Protein AF-X0Y922-F1 (afdb_monomer)

Radius of gyration: 27.44 Å; Cα contacts (8 Å, |Δi|>4): 173; chains: 1; bounding box: 76×37×76 Å

pLDDT: mean 78.66, std 11.78, range [34.19, 92.81]

Nearest PDB structures (foldseek):
  8edu-assembly1_A  TM=4.894E-01  e=1.665E-01  Mycobacterium phage Muddy
  8edu-assembly1_G  TM=3.599E-01  e=5.541E-02  Mycobacterium phage Muddy
  7bw6-assembly1_R  TM=3.404E-01  e=1.019E+00  Human alphaherpesvirus 3
  6nhj-assembly1_o  TM=4.112E-01  e=4.516E+00  Murine cytomegalovirus (strain Smith)
  6nhj-assembly1_G  TM=3.489E-01  e=2.364E+00  Murine cytomegalovirus (strain Smith)

Structure (mmCIF, N/CA/C/O backbone):
data_AF-X0Y922-F1
#
_entry.id   AF-X0Y922-F1
#
loop_
_atom_site.group_PDB
_atom_site.id
_atom_site.type_symbol
_atom_site.label_atom_id
_atom_site.label_alt_id
_atom_site.label_comp_id
_atom_site.label_asym_id
_atom_site.label_entity_id
_atom_site.label_seq_id
_atom_site.pdbx_PDB_ins_code
_atom_site.Cartn_x
_atom_site.Cartn_y
_atom_site.Cartn_z
_atom_site.occupancy
_atom_site.B_iso_or_equiv
_atom_site.auth_seq_id
_atom_site.auth_comp_id
_atom_site.auth_asym_id
_atom_site.auth_atom_id
_atom_site.pdbx_PDB_model_num
ATOM 1 N N . MET A 1 1 ? 3.882 -8.458 39.921 1.00 36.31 1 MET A N 1
ATOM 2 C CA . MET A 1 1 ? 2.759 -7.967 39.092 1.00 36.31 1 MET A CA 1
ATOM 3 C C . MET A 1 1 ? 1.598 -8.939 39.255 1.00 36.31 1 MET A C 1
ATOM 5 O O . MET A 1 1 ? 1.837 -10.129 39.075 1.00 36.31 1 MET A O 1
ATOM 9 N N . PRO A 1 2 ? 0.402 -8.508 39.689 1.00 34.19 2 PRO A N 1
ATOM 10 C CA . PRO A 1 2 ? -0.709 -9.428 39.905 1.00 34.19 2 PRO A CA 1
ATOM 11 C C . PRO A 1 2 ? -1.257 -9.902 38.553 1.00 34.19 2 PRO A C 1
ATOM 13 O O . PRO A 1 2 ? -1.607 -9.091 37.699 1.00 34.19 2 PRO A O 1
ATOM 16 N N . GLN A 1 3 ? -1.285 -11.221 38.356 1.00 37.31 3 GLN A N 1
ATOM 17 C CA . GLN A 1 3 ? -1.875 -11.869 37.186 1.00 37.31 3 GLN A CA 1
ATOM 18 C C . GLN A 1 3 ? -3.378 -11.568 37.142 1.00 37.31 3 GLN A C 1
ATOM 20 O O . GLN A 1 3 ? -4.104 -11.824 38.103 1.00 37.31 3 GLN A O 1
ATOM 25 N N . THR A 1 4 ? -3.855 -11.025 36.026 1.00 42.91 4 THR A N 1
ATOM 26 C CA . THR A 1 4 ? -5.282 -10.879 35.740 1.00 42.91 4 THR A CA 1
ATOM 27 C C . THR A 1 4 ? -5.913 -12.269 35.666 1.00 42.91 4 THR A C 1
ATOM 29 O O . THR A 1 4 ? -5.639 -13.046 34.754 1.00 42.91 4 THR A O 1
ATOM 32 N N . ALA A 1 5 ? -6.741 -12.606 36.658 1.00 50.72 5 ALA A N 1
ATOM 33 C CA . ALA A 1 5 ? -7.443 -13.882 36.719 1.00 50.72 5 ALA A CA 1
ATOM 34 C C . ALA A 1 5 ? -8.296 -14.075 35.455 1.00 50.72 5 ALA A C 1
ATOM 36 O O . ALA A 1 5 ? -9.300 -13.392 35.237 1.00 50.72 5 ALA A O 1
ATOM 37 N N . THR A 1 6 ? -7.890 -15.011 34.604 1.00 52.44 6 THR A N 1
ATOM 38 C CA . THR A 1 6 ? -8.622 -15.397 33.401 1.00 52.44 6 THR A CA 1
ATOM 39 C C . THR A 1 6 ? -9.871 -16.16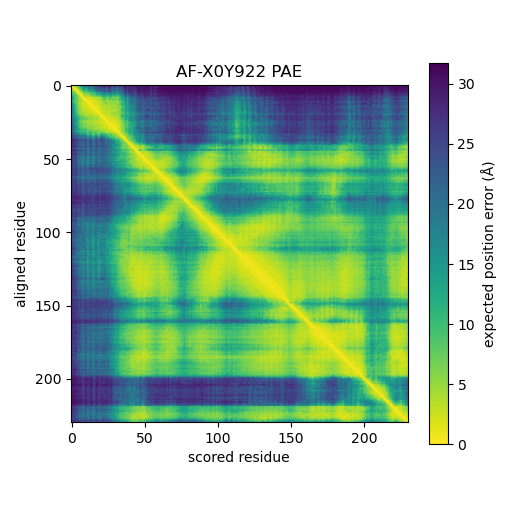4 33.830 1.00 52.44 6 THR A C 1
ATOM 41 O O . THR A 1 6 ? -9.828 -17.352 34.138 1.00 52.44 6 THR A O 1
ATOM 44 N N . ILE A 1 7 ? -11.003 -15.462 33.904 1.00 67.38 7 ILE A N 1
ATOM 45 C CA . ILE A 1 7 ? -12.304 -16.049 34.250 1.00 67.38 7 ILE A CA 1
ATOM 46 C C . ILE A 1 7 ? -12.605 -17.190 33.270 1.00 67.38 7 ILE A C 1
ATOM 48 O O . ILE A 1 7 ? -12.700 -16.966 32.060 1.00 67.38 7 ILE A O 1
ATOM 52 N N . THR A 1 8 ? -12.785 -18.401 33.795 1.00 82.00 8 THR A N 1
ATOM 53 C CA . THR A 1 8 ? -13.044 -19.600 32.985 1.00 82.00 8 THR A CA 1
ATOM 54 C C . THR A 1 8 ? -14.423 -19.545 32.317 1.00 82.00 8 THR A C 1
ATOM 56 O O . THR A 1 8 ? -15.382 -18.985 32.859 1.00 82.00 8 THR A O 1
ATOM 59 N N . ASN A 1 9 ? -14.564 -20.169 31.143 1.00 73.25 9 ASN A N 1
ATOM 60 C CA . ASN A 1 9 ? -15.827 -20.177 30.387 1.00 73.25 9 ASN A CA 1
ATOM 61 C C . ASN A 1 9 ? -17.011 -20.743 31.198 1.00 73.25 9 ASN A C 1
ATOM 63 O O . ASN A 1 9 ? -18.132 -20.246 31.087 1.00 73.25 9 ASN A O 1
ATOM 67 N N . ALA A 1 10 ? -16.758 -21.712 32.083 1.00 79.31 10 ALA A N 1
ATOM 68 C CA . ALA A 1 10 ? -17.769 -22.273 32.979 1.00 79.31 10 ALA A CA 1
ATOM 69 C C . ALA A 1 10 ? -18.295 -21.251 34.009 1.00 79.31 10 ALA A C 1
ATOM 71 O O . ALA A 1 10 ? -19.490 -21.223 34.312 1.00 79.31 10 ALA A O 1
ATOM 72 N N . GLN A 1 11 ? -17.430 -20.375 34.527 1.00 78.00 11 GLN A N 1
ATOM 73 C CA . GLN A 1 11 ? -17.820 -19.314 35.462 1.00 78.00 11 GLN A CA 1
ATOM 74 C C . GLN A 1 11 ? -18.633 -18.215 34.764 1.00 78.00 11 GLN A C 1
ATOM 76 O O . GLN A 1 11 ? -19.616 -17.731 35.328 1.00 78.00 11 GLN A O 1
ATOM 81 N N . ARG A 1 12 ? -18.298 -17.885 33.508 1.00 71.19 12 ARG A N 1
ATOM 82 C CA . ARG A 1 12 ? -19.085 -16.951 32.679 1.00 71.19 12 ARG A CA 1
ATOM 83 C C . ARG A 1 12 ? -20.500 -17.471 32.423 1.00 71.19 12 ARG A C 1
ATOM 85 O O . ARG A 1 12 ? -21.462 -16.731 32.608 1.00 71.19 12 ARG A O 1
ATOM 92 N N . ALA A 1 13 ? -20.641 -18.754 32.083 1.00 77.94 13 ALA A N 1
ATOM 93 C CA . ALA A 1 13 ? -21.946 -19.376 31.854 1.00 77.94 13 ALA A CA 1
ATOM 94 C C . ALA A 1 13 ? -22.846 -19.339 33.104 1.00 77.94 13 ALA A C 1
ATOM 96 O O . ALA A 1 13 ? -24.035 -19.035 33.003 1.00 77.94 13 ALA A O 1
ATOM 97 N N . ARG A 1 14 ? -22.279 -19.568 34.299 1.00 81.62 14 ARG A N 1
ATOM 98 C CA . ARG A 1 14 ? -23.019 -19.462 35.571 1.00 81.62 14 ARG A CA 1
ATOM 99 C C . ARG A 1 14 ? -23.493 -18.035 35.858 1.00 81.62 14 ARG A C 1
ATOM 101 O O . ARG A 1 14 ? -24.636 -17.859 36.277 1.00 81.62 14 ARG A O 1
ATOM 108 N N . PHE A 1 15 ? -22.658 -17.029 35.596 1.00 74.81 15 PHE A N 1
ATOM 109 C CA . PHE A 1 15 ? -23.031 -15.617 35.739 1.00 74.81 15 PHE A CA 1
ATOM 110 C C . PHE A 1 15 ? -24.162 -15.219 34.781 1.00 74.81 15 PHE A C 1
ATOM 112 O O . PHE A 1 15 ? -25.141 -14.600 35.196 1.00 74.81 15 PHE A O 1
ATOM 119 N N . ILE A 1 16 ? -24.083 -15.643 33.518 1.00 77.50 16 ILE A N 1
ATOM 120 C CA . ILE A 1 16 ? -25.128 -15.389 32.516 1.00 77.50 16 ILE A CA 1
ATOM 121 C C . ILE A 1 16 ? -26.447 -16.058 32.929 1.00 77.50 16 ILE A C 1
ATOM 123 O O . ILE A 1 16 ? -27.495 -15.413 32.932 1.00 77.50 16 ILE A O 1
ATOM 127 N N . ALA A 1 17 ? -26.399 -17.320 33.367 1.00 83.38 17 ALA A N 1
ATOM 128 C CA . ALA A 1 17 ? -27.572 -18.062 33.832 1.00 83.38 17 ALA A CA 1
ATOM 129 C C . ALA A 1 17 ? -28.203 -17.473 35.107 1.00 83.38 17 ALA A C 1
ATOM 131 O O . ALA A 1 17 ? -29.393 -17.661 35.361 1.00 83.38 17 ALA A O 1
ATOM 132 N N . HIS A 1 18 ? -27.428 -16.775 35.937 1.00 82.25 18 HIS A N 1
ATOM 133 C CA . HIS A 1 18 ? -27.949 -16.047 37.090 1.00 82.25 18 HIS A CA 1
ATOM 134 C C . HIS A 1 18 ? -28.716 -14.788 36.654 1.00 82.25 18 HIS A C 1
ATOM 136 O O . HIS A 1 18 ? -29.864 -14.596 37.053 1.00 82.25 18 HIS A O 1
ATOM 142 N N . HIS A 1 19 ? -28.130 -13.971 35.774 1.00 78.31 19 HIS A N 1
ATOM 143 C CA . HIS A 1 19 ? -28.762 -12.740 35.290 1.00 78.31 19 HIS A CA 1
ATOM 144 C C . HIS A 1 19 ? -29.953 -12.983 34.349 1.00 78.31 19 HIS A C 1
ATOM 146 O O . HIS A 1 19 ? -30.843 -12.142 34.273 1.00 78.31 19 HIS A O 1
ATOM 152 N N . LEU A 1 20 ? -30.052 -14.144 33.693 1.00 82.50 20 LEU A N 1
ATOM 153 C CA . LEU A 1 20 ? -31.199 -14.473 32.836 1.00 82.50 20 LEU A CA 1
ATOM 154 C C . LEU A 1 20 ? -32.519 -14.691 33.602 1.00 82.50 20 LEU A C 1
ATOM 156 O O . LEU A 1 20 ? -33.597 -14.577 33.009 1.00 82.50 20 LEU A O 1
ATOM 160 N N . ARG A 1 21 ? -32.453 -15.013 34.902 1.00 87.69 21 ARG A N 1
ATOM 161 C CA . ARG A 1 21 ? -33.630 -15.380 35.713 1.00 87.69 21 ARG A CA 1
ATOM 162 C C . ARG A 1 21 ? -34.539 -14.194 36.029 1.00 87.69 21 ARG A C 1
ATOM 164 O O . ARG A 1 21 ? -35.750 -14.374 36.104 1.00 87.69 21 ARG A O 1
ATOM 171 N N . SER A 1 22 ? -33.989 -12.990 36.177 1.00 89.31 22 SER A N 1
ATOM 172 C CA . SER A 1 22 ? -34.759 -11.788 36.519 1.00 89.31 22 SER A CA 1
ATOM 173 C C . SER A 1 22 ? -34.960 -10.871 35.310 1.00 89.31 22 SER A C 1
ATOM 175 O O . SER A 1 22 ? -34.109 -10.781 34.427 1.00 89.31 22 SER A O 1
ATOM 177 N N . ALA A 1 23 ? -36.086 -10.152 35.266 1.00 82.12 23 ALA A N 1
ATOM 178 C CA . ALA A 1 23 ? -36.348 -9.167 34.211 1.00 82.12 23 ALA A CA 1
ATOM 179 C C . ALA A 1 23 ? -35.292 -8.042 34.200 1.00 82.12 23 ALA A C 1
ATOM 181 O O . ALA A 1 23 ? -34.788 -7.679 33.139 1.00 82.12 23 ALA A O 1
ATOM 182 N N . ALA A 1 24 ? -34.884 -7.578 35.386 1.00 82.69 24 ALA A N 1
ATOM 183 C CA . ALA A 1 24 ? -33.804 -6.606 35.554 1.00 82.69 24 ALA A CA 1
ATOM 184 C C . ALA A 1 24 ? -32.435 -7.160 35.114 1.00 82.69 24 ALA A C 1
ATOM 186 O O . ALA A 1 24 ? -31.654 -6.457 34.477 1.00 82.69 24 ALA A O 1
ATOM 187 N N . GLY A 1 25 ? -32.148 -8.436 35.390 1.00 81.50 25 GLY A N 1
ATOM 188 C CA . GLY A 1 25 ? -30.913 -9.087 34.956 1.00 81.50 25 GLY A CA 1
ATOM 189 C C . GLY A 1 25 ? -30.845 -9.279 33.438 1.00 81.50 25 GLY A C 1
ATOM 190 O O . GLY A 1 25 ? -29.781 -9.084 32.855 1.00 81.50 25 GLY A O 1
ATOM 191 N N . ARG A 1 26 ? -31.980 -9.548 32.777 1.00 77.56 26 ARG A N 1
ATOM 192 C CA . ARG A 1 26 ? -32.082 -9.573 31.307 1.00 77.56 26 ARG A CA 1
ATOM 193 C C . ARG A 1 26 ? -31.872 -8.192 30.686 1.00 77.56 26 ARG A C 1
ATOM 195 O O . ARG A 1 26 ? -31.185 -8.097 29.675 1.00 77.56 26 ARG A O 1
ATOM 202 N N . GLN A 1 27 ? -32.392 -7.126 31.298 1.00 77.25 27 GLN A N 1
ATOM 203 C CA . GLN A 1 27 ? -32.115 -5.748 30.867 1.00 77.25 27 GLN A CA 1
ATOM 204 C C . GLN A 1 27 ? -30.642 -5.366 31.043 1.00 77.25 27 GLN A C 1
ATOM 206 O O . GLN A 1 27 ? -30.058 -4.761 30.148 1.00 77.25 27 GLN A O 1
ATOM 211 N N . PHE A 1 28 ? -30.026 -5.743 32.165 1.00 71.06 28 PHE A N 1
ATOM 212 C CA . PHE A 1 28 ? -28.602 -5.516 32.412 1.00 71.06 28 PHE A CA 1
ATOM 213 C C . PHE A 1 28 ? -27.720 -6.278 31.414 1.00 71.06 28 PHE A C 1
ATOM 215 O O . PHE A 1 28 ? -26.772 -5.720 30.868 1.00 71.06 28 PHE A O 1
ATOM 222 N N . LEU A 1 29 ? -28.070 -7.532 31.125 1.00 73.12 29 LEU A N 1
ATOM 223 C CA . LEU A 1 29 ? -27.363 -8.360 30.155 1.00 73.12 29 LEU A CA 1
ATOM 224 C C . LEU A 1 29 ? -27.531 -7.826 28.722 1.00 73.12 29 LEU A C 1
ATOM 226 O O . LEU A 1 29 ? -26.563 -7.736 27.979 1.00 73.12 29 LEU A O 1
ATOM 230 N N . ALA A 1 30 ? -28.737 -7.403 28.340 1.00 66.25 30 ALA A N 1
ATOM 231 C CA . ALA A 1 30 ? -28.975 -6.778 27.039 1.00 66.25 30 ALA A CA 1
ATOM 232 C C . ALA A 1 30 ? -28.211 -5.451 26.893 1.00 66.25 30 ALA A C 1
ATOM 234 O O . ALA A 1 30 ? -27.679 -5.158 25.827 1.00 66.25 30 ALA A O 1
ATOM 235 N N . ALA A 1 31 ? -28.110 -4.670 27.971 1.00 66.38 31 ALA A N 1
ATOM 236 C CA . ALA A 1 31 ? -27.341 -3.432 28.007 1.00 66.38 31 ALA A CA 1
ATOM 237 C C . ALA A 1 31 ? -25.829 -3.646 27.854 1.00 66.38 31 ALA A C 1
ATOM 239 O O . ALA A 1 31 ? -25.172 -2.817 27.229 1.00 66.38 31 ALA A O 1
ATOM 240 N N . SER A 1 32 ? -25.284 -4.731 28.413 1.00 65.31 32 SER A N 1
ATOM 241 C CA . SER A 1 32 ? -23.859 -5.066 28.304 1.00 65.31 32 SER A CA 1
ATOM 242 C C . SER A 1 32 ? -23.491 -5.754 26.984 1.00 65.31 32 SER A C 1
ATOM 244 O O . SER A 1 32 ? -22.314 -5.823 26.641 1.00 65.31 32 SER A O 1
ATOM 246 N N . MET A 1 33 ? -24.482 -6.223 26.218 1.00 60.00 33 MET A N 1
ATOM 247 C CA . MET A 1 33 ? -24.305 -6.809 24.883 1.00 60.00 33 MET A CA 1
ATOM 248 C C . MET A 1 33 ? -24.355 -5.788 23.737 1.00 60.00 33 MET A C 1
ATOM 250 O O . MET A 1 33 ? -24.217 -6.185 22.578 1.00 60.00 33 MET A O 1
ATOM 254 N N . ILE A 1 34 ? -24.564 -4.493 24.007 1.00 64.75 34 ILE A N 1
ATOM 255 C CA . ILE A 1 34 ? -24.617 -3.480 22.943 1.00 64.75 34 ILE A CA 1
ATOM 256 C C . ILE A 1 34 ? -23.210 -3.308 22.364 1.00 64.75 34 ILE A C 1
ATOM 258 O O . ILE A 1 34 ? -22.370 -2.585 22.901 1.00 64.75 34 ILE A O 1
ATOM 262 N N . GLN A 1 35 ? -22.957 -3.993 21.249 1.00 62.19 35 GLN A N 1
ATOM 263 C CA . GLN A 1 35 ? -21.740 -3.812 20.473 1.00 62.19 35 GLN A CA 1
ATOM 264 C C . GLN A 1 35 ? -21.673 -2.375 19.940 1.00 62.19 35 GLN A C 1
ATOM 266 O O . GLN A 1 35 ? -22.694 -1.814 19.528 1.00 62.19 35 GLN A O 1
ATOM 271 N N . PRO A 1 36 ? -20.478 -1.765 19.903 1.00 63.75 36 PRO A N 1
ATOM 272 C CA . PRO A 1 36 ? -20.307 -0.494 19.224 1.00 63.75 36 PRO A CA 1
ATOM 273 C C . PRO A 1 36 ? -20.703 -0.654 17.751 1.00 63.75 36 PRO A C 1
ATOM 275 O O . PRO A 1 36 ? -20.216 -1.541 17.055 1.00 63.75 36 PRO A O 1
ATOM 278 N N . LEU A 1 37 ? -21.557 0.247 17.260 1.00 59.12 37 LEU A N 1
ATOM 279 C CA . LEU A 1 37 ? -22.150 0.218 15.913 1.00 59.12 37 LEU A CA 1
ATOM 280 C C . LEU A 1 37 ? -21.127 0.278 14.751 1.00 59.12 37 LEU A C 1
ATOM 282 O O . LEU A 1 37 ? -21.522 0.248 13.589 1.00 59.12 37 LEU A O 1
ATOM 286 N N . ARG A 1 38 ? -19.819 0.406 15.025 1.00 62.38 38 ARG A N 1
ATOM 287 C CA . ARG A 1 38 ? -18.798 0.838 14.051 1.00 62.38 38 ARG A CA 1
ATOM 288 C C . ARG A 1 38 ? -17.673 -0.163 13.751 1.00 62.38 38 ARG A C 1
ATOM 290 O O . ARG A 1 38 ? -16.649 0.251 13.220 1.00 62.38 38 ARG A O 1
ATOM 297 N N . THR A 1 39 ? -17.852 -1.454 14.029 1.00 55.47 39 THR A N 1
ATOM 298 C CA . THR A 1 39 ? -16.814 -2.491 13.824 1.00 55.47 39 THR A CA 1
ATOM 299 C C . THR A 1 39 ? -16.422 -2.736 12.361 1.00 55.47 39 THR A C 1
ATOM 301 O O . THR A 1 39 ? -15.309 -3.173 12.102 1.00 55.47 39 THR A O 1
ATOM 304 N N . ARG A 1 40 ? -17.291 -2.438 11.384 1.00 54.34 40 ARG A N 1
ATOM 305 C CA . ARG A 1 40 ? -17.031 -2.703 9.950 1.00 54.34 40 ARG A CA 1
ATOM 306 C C . ARG A 1 40 ? -16.384 -1.550 9.169 1.00 54.34 40 ARG A C 1
ATOM 308 O O . ARG A 1 40 ? -16.202 -1.681 7.966 1.00 54.34 40 ARG A O 1
ATOM 315 N N . ARG A 1 41 ? -16.078 -0.413 9.810 1.00 63.50 41 ARG A N 1
ATOM 316 C CA . ARG A 1 41 ? -15.546 0.792 9.129 1.00 63.50 41 ARG A CA 1
ATOM 317 C C . ARG A 1 41 ? -14.075 1.077 9.435 1.00 63.50 41 ARG A C 1
ATOM 319 O O . ARG A 1 41 ? -13.579 2.150 9.087 1.00 63.50 41 ARG A O 1
ATOM 326 N N . ASP A 1 42 ? -13.411 0.188 10.158 1.00 72.75 42 ASP A N 1
ATOM 327 C CA . ASP A 1 42 ? -12.016 0.398 10.521 1.00 72.75 42 ASP A CA 1
ATOM 328 C C . ASP A 1 42 ? -11.112 0.072 9.333 1.00 72.75 42 ASP A C 1
ATOM 330 O O . ASP A 1 42 ? -11.434 -0.773 8.498 1.00 72.75 42 ASP A O 1
ATOM 334 N N . TYR A 1 43 ? -10.025 0.831 9.218 1.00 76.25 43 TYR A N 1
ATOM 335 C CA . TYR A 1 43 ? -9.093 0.698 8.111 1.00 76.25 43 TYR A CA 1
ATOM 336 C C . TYR A 1 43 ? -8.314 -0.613 8.234 1.00 76.25 43 TYR A C 1
ATOM 338 O O . TYR A 1 43 ? -7.922 -0.993 9.337 1.00 76.25 43 TYR A O 1
ATOM 346 N N . ALA A 1 44 ? -8.097 -1.282 7.105 1.00 72.75 44 ALA A N 1
ATOM 347 C CA . ALA A 1 44 ? -7.232 -2.446 7.005 1.00 72.75 44 ALA A CA 1
ATOM 348 C C . ALA A 1 44 ? -6.086 -2.099 6.054 1.00 72.75 44 ALA A C 1
ATOM 350 O O . ALA A 1 44 ? -6.355 -1.678 4.929 1.00 72.75 44 ALA A O 1
ATOM 351 N N . SER A 1 45 ? -4.842 -2.269 6.515 1.00 74.25 45 SER A N 1
ATOM 352 C CA . SER A 1 45 ? -3.651 -1.925 5.728 1.00 74.25 45 SER A CA 1
ATOM 353 C C . SER A 1 45 ? -3.662 -2.576 4.344 1.00 74.25 45 SER A C 1
ATOM 355 O O . SER A 1 45 ? -3.923 -3.775 4.188 1.00 74.25 45 SER A O 1
ATOM 357 N N . VAL A 1 46 ? -3.343 -1.763 3.344 1.00 81.62 46 VAL A N 1
ATOM 358 C CA . VAL A 1 46 ? -3.061 -2.172 1.974 1.00 81.62 46 VAL A CA 1
ATOM 359 C C . VAL A 1 46 ? -1.577 -2.496 1.829 1.00 81.62 46 VAL A C 1
ATOM 361 O O . VAL A 1 46 ? -1.264 -3.559 1.296 1.00 81.62 46 VAL A O 1
ATOM 364 N N . GLY A 1 47 ? -0.682 -1.663 2.371 1.00 78.69 47 GLY A N 1
ATOM 365 C CA . GLY A 1 47 ? 0.765 -1.767 2.175 1.00 78.69 47 GLY A CA 1
ATOM 366 C C . GLY A 1 47 ? 1.347 -3.115 2.601 1.00 78.69 47 GLY A C 1
ATOM 367 O O . GLY A 1 47 ? 2.041 -3.773 1.827 1.00 78.69 47 GLY A O 1
ATOM 368 N N . ARG A 1 48 ? 0.997 -3.608 3.795 1.00 79.31 48 ARG A N 1
ATOM 369 C CA . ARG A 1 48 ? 1.514 -4.903 4.290 1.00 79.31 48 ARG A CA 1
ATOM 370 C C . ARG A 1 48 ? 0.969 -6.121 3.553 1.00 79.31 48 ARG A C 1
ATOM 372 O O . ARG A 1 48 ? 1.543 -7.200 3.637 1.00 79.31 48 ARG A O 1
ATOM 379 N N . ARG A 1 49 ? -0.168 -5.975 2.872 1.00 80.31 49 ARG A N 1
ATOM 380 C CA . ARG A 1 49 ? -0.749 -7.039 2.044 1.00 80.31 49 ARG A CA 1
ATOM 381 C C . ARG A 1 49 ? -0.121 -7.069 0.652 1.00 80.31 49 ARG A C 1
ATOM 383 O O . ARG A 1 49 ? -0.213 -8.083 -0.035 1.00 80.31 49 ARG A O 1
ATOM 390 N N . THR A 1 50 ? 0.453 -5.953 0.218 1.00 78.44 50 THR A N 1
ATOM 391 C CA . THR A 1 50 ? 0.922 -5.768 -1.153 1.00 78.44 50 THR A CA 1
ATOM 392 C C . THR A 1 50 ? 2.417 -5.952 -1.294 1.00 78.44 50 THR A C 1
ATOM 394 O O . THR A 1 50 ? 2.854 -6.558 -2.270 1.00 78.44 50 THR A O 1
ATOM 397 N N . PHE A 1 51 ? 3.186 -5.431 -0.342 1.00 83.38 51 PHE A N 1
ATOM 398 C CA . PHE A 1 51 ? 4.638 -5.516 -0.341 1.00 83.38 51 PHE A CA 1
ATOM 399 C C . PHE A 1 51 ? 5.117 -6.694 0.498 1.00 83.38 51 PHE A C 1
ATOM 401 O O . PHE A 1 51 ? 4.441 -7.143 1.425 1.00 83.38 51 PHE A O 1
ATOM 408 N N . MET A 1 52 ? 6.306 -7.192 0.166 1.00 85.94 52 MET A N 1
ATOM 409 C CA . MET A 1 52 ? 6.986 -8.164 1.009 1.00 85.94 52 MET A CA 1
ATOM 410 C C . MET A 1 52 ? 7.391 -7.477 2.313 1.00 85.94 52 MET A C 1
ATOM 412 O O . MET A 1 52 ? 8.075 -6.456 2.294 1.00 85.94 52 MET A O 1
ATOM 416 N N . VAL A 1 53 ? 6.953 -8.036 3.439 1.00 86.38 53 VAL A N 1
ATOM 417 C CA . VAL A 1 53 ? 7.280 -7.517 4.768 1.00 86.38 53 VAL A CA 1
ATOM 418 C C . VAL A 1 53 ? 8.396 -8.363 5.355 1.00 86.38 53 VAL A C 1
ATOM 420 O O . VAL A 1 53 ? 8.186 -9.525 5.704 1.00 86.38 53 VAL A O 1
ATOM 423 N N . GLU A 1 54 ? 9.571 -7.762 5.497 1.00 88.62 54 GLU A N 1
ATOM 424 C CA . GLU A 1 54 ? 10.690 -8.355 6.219 1.00 88.62 54 GLU A CA 1
ATOM 425 C C . GLU A 1 54 ? 10.685 -7.899 7.682 1.00 88.62 54 GLU A C 1
ATOM 427 O O . GLU A 1 54 ? 10.448 -6.730 7.987 1.00 88.62 54 GLU A O 1
ATOM 432 N N . GLN A 1 55 ? 10.928 -8.836 8.600 1.00 89.62 55 GLN A N 1
ATOM 433 C CA . GLN A 1 55 ? 11.116 -8.532 10.017 1.00 89.62 55 GLN A CA 1
ATOM 434 C C . GLN A 1 55 ? 12.613 -8.386 10.280 1.00 89.62 55 GLN A C 1
ATOM 436 O O . GLN A 1 55 ? 13.328 -9.383 10.374 1.00 89.62 55 GLN A O 1
ATOM 441 N N . LEU A 1 56 ? 13.080 -7.143 10.385 1.00 88.56 56 LEU A N 1
ATOM 442 C CA . LEU A 1 56 ? 14.477 -6.850 10.690 1.00 88.56 56 LEU A CA 1
ATOM 443 C C . LEU A 1 56 ? 14.742 -7.016 12.195 1.00 88.56 56 LEU A C 1
ATOM 445 O O . LEU A 1 56 ? 13.964 -6.509 13.009 1.00 88.56 56 LEU A O 1
ATOM 449 N N . PRO A 1 57 ? 15.831 -7.703 12.587 1.00 90.06 57 PRO A N 1
ATOM 450 C CA . PRO A 1 57 ? 16.302 -7.704 13.966 1.00 90.06 57 PRO A CA 1
ATOM 451 C C . PRO A 1 57 ? 16.655 -6.292 14.443 1.00 90.06 57 PRO A C 1
ATOM 453 O O . PRO A 1 57 ? 17.043 -5.433 13.650 1.00 90.06 57 PRO A O 1
ATOM 456 N N . ASP A 1 58 ? 16.567 -6.073 15.753 1.00 86.12 58 ASP A N 1
ATOM 457 C CA . ASP A 1 58 ? 16.881 -4.775 16.349 1.00 86.12 58 ASP A CA 1
ATOM 458 C C . ASP A 1 58 ? 18.332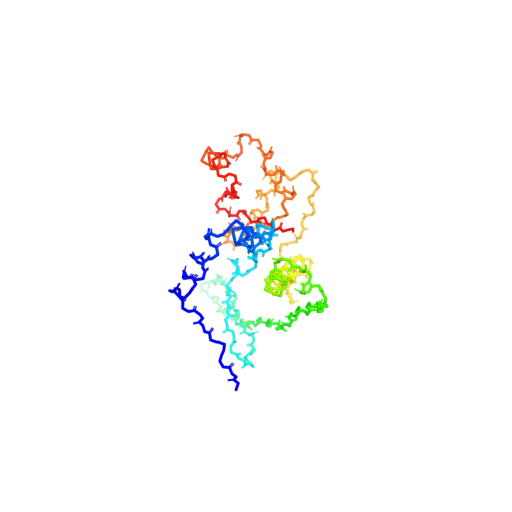 -4.352 16.040 1.00 86.12 58 ASP A C 1
ATOM 460 O O . ASP A 1 58 ? 19.269 -5.145 16.166 1.00 86.12 58 ASP A O 1
ATOM 464 N N . GLY A 1 59 ? 18.506 -3.111 15.581 1.00 81.69 59 GLY A N 1
ATOM 465 C CA . GLY A 1 59 ? 19.795 -2.546 15.168 1.00 81.69 59 GLY A CA 1
ATOM 466 C C . GLY A 1 59 ? 20.330 -2.980 13.793 1.00 81.69 59 GLY A C 1
ATOM 467 O O . GLY A 1 59 ? 21.393 -2.501 13.392 1.00 81.69 59 GLY A O 1
ATOM 468 N N . ALA A 1 60 ? 19.635 -3.846 13.046 1.00 86.00 60 ALA A N 1
ATOM 469 C CA . ALA A 1 60 ? 20.037 -4.200 11.685 1.00 86.00 60 ALA A CA 1
ATOM 470 C C . ALA A 1 60 ? 19.705 -3.071 10.693 1.00 86.00 60 ALA A C 1
ATOM 472 O O . ALA A 1 60 ? 18.590 -2.550 10.657 1.00 86.00 60 ALA A O 1
ATOM 473 N N . LEU A 1 61 ? 20.674 -2.702 9.852 1.00 86.12 61 LEU A N 1
ATOM 474 C CA . LEU A 1 61 ? 20.457 -1.723 8.788 1.00 86.12 61 LEU A CA 1
ATOM 475 C C . LEU A 1 61 ? 19.758 -2.388 7.598 1.00 86.12 61 LEU A C 1
ATOM 477 O O . LEU A 1 61 ? 20.253 -3.379 7.065 1.00 86.12 61 LEU A O 1
ATOM 481 N N . ALA A 1 62 ? 18.652 -1.799 7.141 1.00 88.94 62 ALA A N 1
ATOM 482 C CA . ALA A 1 62 ? 17.961 -2.226 5.928 1.00 88.94 62 ALA A CA 1
ATOM 483 C C . ALA A 1 62 ? 18.760 -1.793 4.685 1.00 88.94 62 ALA A C 1
ATOM 485 O O . ALA A 1 62 ? 18.607 -0.679 4.169 1.00 88.94 62 ALA A O 1
ATOM 486 N N . LEU A 1 63 ? 19.671 -2.660 4.251 1.00 89.50 63 LEU A N 1
ATOM 487 C CA . LEU A 1 63 ? 20.517 -2.487 3.075 1.00 89.50 63 LEU A CA 1
ATOM 488 C C . LEU A 1 63 ? 20.342 -3.706 2.174 1.00 89.50 63 LEU A C 1
ATOM 490 O O . LEU A 1 63 ? 20.615 -4.825 2.599 1.00 89.50 63 LEU A O 1
ATOM 494 N N . TYR A 1 64 ? 19.923 -3.474 0.933 1.00 90.06 64 TYR A N 1
ATOM 495 C CA . TYR A 1 64 ? 19.749 -4.529 -0.061 1.00 90.06 64 TYR A CA 1
ATOM 496 C C . TYR A 1 64 ? 20.652 -4.270 -1.261 1.00 90.06 64 TYR A C 1
ATOM 498 O O . TYR A 1 64 ? 20.701 -3.155 -1.791 1.00 90.06 64 TYR A O 1
ATOM 506 N N . ASP A 1 65 ? 21.375 -5.303 -1.681 1.00 87.81 65 ASP A N 1
ATOM 507 C CA . ASP A 1 65 ? 22.199 -5.268 -2.883 1.00 87.81 65 ASP A CA 1
ATOM 508 C C . ASP A 1 65 ? 21.298 -5.415 -4.119 1.00 87.81 65 ASP A C 1
ATOM 510 O O . ASP A 1 65 ? 20.418 -6.274 -4.165 1.00 87.81 65 ASP A O 1
ATOM 514 N N . LYS A 1 66 ? 21.497 -4.549 -5.115 1.00 84.94 66 LYS A N 1
ATOM 515 C CA . LYS A 1 66 ? 20.843 -4.642 -6.421 1.00 84.94 66 LYS A CA 1
ATOM 516 C C . LYS A 1 66 ? 21.780 -5.355 -7.391 1.00 84.94 66 LYS A C 1
ATOM 518 O O . LYS A 1 66 ? 22.961 -5.002 -7.472 1.00 84.94 66 LYS A O 1
ATOM 523 N N . ASP A 1 67 ? 21.227 -6.283 -8.166 1.00 81.62 67 ASP A N 1
ATOM 524 C CA . ASP A 1 67 ? 21.970 -6.950 -9.231 1.00 81.62 67 ASP A CA 1
ATOM 525 C C . ASP A 1 67 ? 22.503 -5.939 -10.265 1.00 81.62 67 ASP A C 1
ATOM 527 O O . ASP A 1 67 ? 21.799 -4.987 -10.631 1.00 81.62 67 ASP A O 1
ATOM 531 N N . PRO A 1 68 ? 23.758 -6.101 -10.720 1.00 81.50 68 PRO A N 1
ATOM 532 C CA . PRO A 1 68 ? 24.332 -5.246 -11.745 1.00 81.50 68 PRO A CA 1
ATOM 533 C C . PRO A 1 68 ? 23.758 -5.587 -13.125 1.00 81.50 68 PRO A C 1
ATOM 535 O O . PRO A 1 68 ? 23.701 -6.752 -13.515 1.00 81.50 68 PRO A O 1
ATOM 538 N N . ASP A 1 69 ? 23.410 -4.560 -13.899 1.00 79.56 69 ASP A N 1
ATOM 539 C CA . ASP A 1 69 ? 23.017 -4.733 -15.297 1.00 79.56 69 ASP A CA 1
ATOM 540 C C . ASP A 1 69 ? 24.256 -5.085 -16.138 1.00 79.56 69 ASP A C 1
ATOM 542 O O . ASP A 1 69 ? 25.242 -4.342 -16.169 1.00 79.56 69 ASP A O 1
ATOM 546 N N . VAL A 1 70 ? 24.225 -6.233 -16.819 1.00 81.12 70 VAL A N 1
ATOM 547 C CA . VAL A 1 70 ? 25.326 -6.698 -17.675 1.00 81.12 70 VAL A CA 1
ATOM 548 C C . VAL A 1 70 ? 24.973 -6.439 -19.135 1.00 81.12 70 VAL A C 1
ATOM 550 O O . VAL A 1 70 ? 23.941 -6.889 -19.626 1.00 81.12 70 VAL A O 1
ATOM 553 N N . ILE A 1 71 ? 25.854 -5.731 -19.839 1.00 81.88 71 ILE A N 1
ATOM 554 C CA . ILE A 1 71 ? 25.739 -5.485 -21.278 1.00 81.88 71 ILE A CA 1
ATOM 555 C C . ILE A 1 71 ? 26.613 -6.475 -22.044 1.00 81.88 71 ILE A C 1
ATOM 557 O O . ILE A 1 71 ? 27.734 -6.771 -21.633 1.00 81.88 71 ILE A O 1
ATOM 561 N N . ALA A 1 72 ? 26.096 -6.975 -23.162 1.00 83.88 72 ALA A N 1
ATOM 562 C CA . ALA A 1 72 ? 26.831 -7.835 -24.078 1.00 83.88 72 ALA A CA 1
ATOM 563 C C . ALA A 1 72 ? 27.163 -7.064 -25.361 1.00 83.88 72 ALA A C 1
ATOM 565 O O . ALA A 1 72 ? 26.328 -6.317 -25.874 1.00 83.88 72 ALA A O 1
ATOM 566 N N . PHE A 1 73 ? 28.369 -7.269 -25.888 1.00 84.44 73 PHE A N 1
ATOM 567 C CA . PHE A 1 73 ? 28.808 -6.701 -27.160 1.00 84.44 73 PHE A CA 1
ATOM 568 C C . PHE A 1 73 ? 29.008 -7.815 -28.185 1.00 84.44 73 PHE A C 1
ATOM 570 O O . PHE A 1 73 ? 29.506 -8.889 -27.852 1.00 84.44 73 PHE A O 1
ATOM 577 N N . VAL A 1 74 ? 28.639 -7.553 -29.439 1.00 86.88 74 VAL A N 1
ATOM 578 C CA . VAL A 1 74 ? 29.000 -8.424 -30.562 1.00 86.88 74 VAL A CA 1
ATOM 579 C C . VAL A 1 74 ? 30.410 -8.044 -31.001 1.00 86.88 74 VAL A C 1
ATOM 581 O O . VAL A 1 74 ? 30.656 -6.890 -31.348 1.00 86.88 74 VAL A O 1
ATOM 584 N N . ILE A 1 75 ? 31.329 -9.006 -30.960 1.00 87.44 75 ILE A N 1
ATOM 585 C CA . ILE A 1 75 ? 32.744 -8.814 -31.296 1.00 87.44 75 ILE A CA 1
ATOM 586 C C . ILE A 1 75 ? 33.007 -9.472 -32.659 1.00 87.44 75 ILE A C 1
ATOM 588 O O . ILE A 1 75 ? 32.518 -10.571 -32.920 1.00 87.44 75 ILE A O 1
ATOM 592 N N . GLY A 1 76 ? 33.726 -8.775 -33.546 1.00 89.00 76 GLY A N 1
ATOM 593 C CA . GLY A 1 76 ? 34.138 -9.300 -34.856 1.00 89.00 76 GLY A CA 1
ATOM 594 C C . GLY A 1 76 ? 35.274 -10.327 -34.754 1.00 89.00 76 GLY A C 1
ATOM 595 O O . GLY A 1 76 ? 35.933 -10.413 -33.726 1.00 89.00 76 GLY A O 1
ATOM 596 N N . GLU A 1 77 ? 35.524 -11.083 -35.825 1.00 87.19 77 GLU A N 1
ATOM 597 C CA . GLU A 1 77 ? 36.411 -12.267 -35.833 1.00 87.19 77 GLU A CA 1
ATOM 598 C C . GLU A 1 77 ? 37.855 -12.008 -35.350 1.00 87.19 77 GLU A C 1
ATOM 600 O O . GLU A 1 77 ? 38.463 -12.887 -34.747 1.00 87.19 77 GLU A O 1
ATOM 605 N N . GLU A 1 78 ? 38.378 -10.792 -35.531 1.00 84.69 78 GLU A N 1
ATOM 606 C CA . GLU A 1 78 ? 39.731 -10.392 -35.097 1.00 84.69 78 GLU A CA 1
ATOM 607 C C . GLU A 1 78 ? 39.730 -9.285 -34.026 1.00 84.69 78 GLU A C 1
ATOM 609 O O . GLU A 1 78 ? 40.767 -8.685 -33.738 1.00 84.69 78 GLU A O 1
ATOM 614 N N . ALA A 1 79 ? 38.571 -8.958 -33.450 1.00 80.88 79 ALA A N 1
ATOM 615 C CA . ALA A 1 79 ? 38.461 -7.868 -32.487 1.00 80.88 79 ALA A CA 1
ATOM 616 C C . ALA A 1 79 ? 38.755 -8.330 -31.049 1.00 80.88 79 ALA A C 1
ATOM 618 O O . ALA A 1 79 ? 38.437 -9.447 -30.641 1.00 80.88 79 ALA A O 1
ATOM 619 N N . GLU A 1 80 ? 39.355 -7.436 -30.264 1.00 83.94 80 GLU A N 1
ATOM 620 C CA . GLU A 1 80 ? 39.628 -7.677 -28.849 1.00 83.94 80 GLU A CA 1
ATOM 621 C C . GLU A 1 80 ? 38.343 -7.591 -28.012 1.00 83.94 80 GLU A C 1
ATOM 623 O O . GLU A 1 80 ? 37.408 -6.845 -28.319 1.00 83.94 80 GLU A O 1
ATOM 628 N N . ASN A 1 81 ? 38.303 -8.364 -26.928 1.00 83.88 81 ASN A N 1
ATOM 629 C CA . ASN A 1 81 ? 37.187 -8.355 -25.996 1.00 83.88 81 ASN A CA 1
ATOM 630 C C . ASN A 1 81 ? 37.088 -7.021 -25.237 1.00 83.88 81 ASN A C 1
ATOM 632 O O . ASN A 1 81 ? 38.070 -6.525 -24.688 1.00 83.88 81 ASN A O 1
ATOM 636 N N . ILE A 1 82 ? 35.876 -6.470 -25.146 1.00 84.06 82 ILE A N 1
ATOM 637 C CA . ILE A 1 82 ? 35.608 -5.218 -24.433 1.00 84.06 82 ILE A CA 1
ATOM 638 C C . ILE A 1 82 ? 35.343 -5.527 -22.956 1.00 84.06 82 ILE A C 1
ATOM 640 O O . ILE A 1 82 ? 34.405 -6.246 -22.614 1.00 84.06 82 ILE A O 1
ATOM 644 N N . LEU A 1 83 ? 36.134 -4.931 -22.060 1.00 82.62 83 LEU A N 1
ATOM 645 C CA . LEU A 1 83 ? 35.907 -5.015 -20.616 1.00 82.62 83 LEU A CA 1
ATOM 646 C C . LEU A 1 83 ? 34.864 -3.979 -20.170 1.00 82.62 83 LEU A C 1
ATOM 648 O O . LEU A 1 83 ? 35.153 -2.786 -20.089 1.00 82.62 83 LEU A O 1
ATOM 652 N N . ALA A 1 84 ? 33.660 -4.438 -19.822 1.00 79.25 84 ALA A N 1
ATOM 653 C CA . ALA A 1 84 ? 32.649 -3.618 -19.154 1.00 79.25 84 ALA A CA 1
ATOM 654 C C . ALA A 1 84 ? 32.737 -3.789 -17.630 1.00 79.25 84 ALA A C 1
ATOM 656 O O . ALA A 1 84 ? 32.347 -4.821 -17.083 1.00 79.25 84 ALA A O 1
ATOM 657 N N . VAL A 1 85 ? 33.238 -2.768 -16.929 1.00 80.31 85 VAL A N 1
ATOM 658 C CA . VAL A 1 85 ? 33.287 -2.764 -15.459 1.00 80.31 85 VAL A CA 1
ATOM 659 C C . VAL A 1 85 ? 31.943 -2.304 -14.909 1.00 80.31 85 VAL A C 1
ATOM 661 O O . VAL A 1 85 ? 31.626 -1.116 -14.956 1.00 80.31 85 VAL A O 1
ATOM 664 N N . GLN A 1 86 ? 31.180 -3.238 -14.346 1.00 80.31 86 GLN A N 1
ATOM 665 C CA . GLN A 1 86 ? 29.914 -2.934 -13.685 1.00 80.31 86 GLN A CA 1
ATOM 666 C C . GLN A 1 86 ? 30.101 -2.808 -12.178 1.00 80.31 86 GLN A C 1
ATOM 668 O O . GLN A 1 86 ? 30.732 -3.652 -11.539 1.00 80.31 86 GLN A O 1
ATOM 673 N N . LYS A 1 87 ? 29.554 -1.735 -11.602 1.00 80.94 87 LYS A N 1
ATOM 674 C CA . LYS A 1 87 ? 29.603 -1.491 -10.158 1.00 80.94 87 LYS A CA 1
ATOM 675 C C . LYS A 1 87 ? 28.273 -1.908 -9.525 1.00 80.94 87 LYS A C 1
ATOM 677 O O . LYS A 1 87 ? 27.239 -1.386 -9.946 1.00 80.94 87 LYS A O 1
ATOM 682 N N . PRO A 1 88 ? 28.281 -2.801 -8.519 1.00 81.75 88 PRO A N 1
ATOM 683 C CA . PRO A 1 88 ? 27.064 -3.158 -7.806 1.00 81.75 88 PRO A CA 1
ATOM 684 C C . PRO A 1 88 ? 26.528 -1.942 -7.051 1.00 81.75 88 PRO A C 1
ATOM 686 O O . PRO A 1 88 ? 27.290 -1.102 -6.562 1.00 81.75 88 PRO A O 1
ATOM 689 N N . ARG A 1 89 ? 25.202 -1.845 -6.964 1.00 83.56 89 ARG A N 1
ATOM 690 C CA . ARG A 1 89 ? 24.509 -0.755 -6.271 1.00 83.56 89 ARG A CA 1
ATOM 691 C C . ARG A 1 89 ? 23.803 -1.297 -5.041 1.00 83.56 89 ARG A C 1
ATOM 693 O O . ARG A 1 89 ? 23.403 -2.454 -5.010 1.00 83.56 89 ARG A O 1
ATOM 700 N N . ARG A 1 90 ? 23.628 -0.435 -4.042 1.00 86.62 90 ARG A N 1
ATOM 701 C CA . ARG A 1 90 ? 22.905 -0.752 -2.807 1.00 86.62 90 ARG A CA 1
ATOM 702 C C . ARG A 1 90 ? 21.726 0.182 -2.645 1.00 86.62 90 ARG A C 1
ATOM 704 O O . ARG A 1 90 ? 21.846 1.373 -2.923 1.00 86.62 90 ARG A O 1
ATOM 711 N N . VAL A 1 91 ? 20.613 -0.356 -2.171 1.00 85.38 91 VAL A N 1
ATOM 712 C CA . VAL A 1 91 ? 19.430 0.406 -1.781 1.00 85.38 91 VAL A CA 1
ATOM 713 C C . VAL A 1 91 ? 19.355 0.408 -0.263 1.00 85.38 91 VAL A C 1
ATOM 715 O O . VAL A 1 91 ? 19.358 -0.648 0.369 1.00 85.38 91 VAL A O 1
ATOM 718 N N . HIS A 1 92 ? 19.302 1.601 0.320 1.00 86.69 92 HIS A N 1
ATOM 719 C CA . HIS A 1 92 ? 19.095 1.785 1.749 1.00 86.69 92 HIS A CA 1
ATOM 720 C C . HIS A 1 92 ? 17.652 2.211 2.016 1.00 86.69 92 HIS A C 1
ATOM 722 O O . HIS A 1 92 ? 17.180 3.182 1.423 1.00 86.69 92 HIS A O 1
ATOM 728 N N . PHE A 1 93 ? 16.974 1.513 2.926 1.00 82.81 93 PHE A N 1
ATOM 729 C CA . PHE A 1 93 ? 15.641 1.888 3.391 1.00 82.81 93 PHE A CA 1
ATOM 730 C C . PHE A 1 93 ? 15.740 2.505 4.791 1.00 82.81 93 PHE A C 1
ATOM 732 O O . PHE A 1 93 ? 16.026 1.787 5.751 1.00 82.81 93 PHE A O 1
ATOM 739 N N . PRO A 1 94 ? 15.519 3.822 4.948 1.00 84.25 94 PRO A N 1
ATOM 740 C CA . PRO A 1 94 ? 15.511 4.428 6.269 1.00 84.25 94 PRO A CA 1
ATOM 741 C C . PRO A 1 94 ? 14.289 3.941 7.054 1.00 84.25 94 PRO A C 1
ATOM 743 O O . PRO A 1 94 ? 13.152 4.033 6.585 1.00 84.25 94 PRO A O 1
ATOM 746 N N . LEU A 1 95 ? 14.531 3.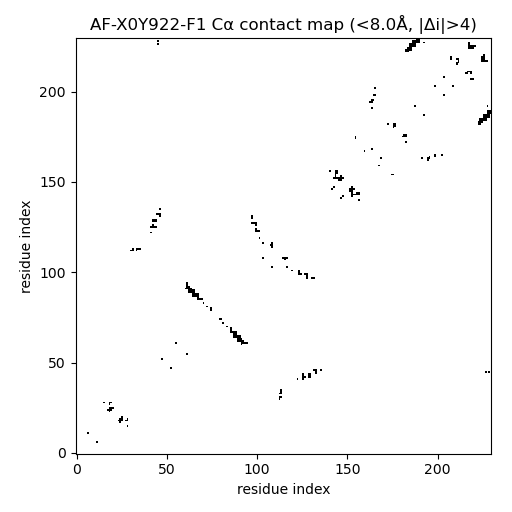431 8.260 1.00 86.06 95 LEU A N 1
ATOM 747 C CA . LEU A 1 95 ? 13.471 3.081 9.197 1.00 86.06 95 LEU A CA 1
ATOM 748 C C . LEU A 1 95 ? 12.907 4.359 9.827 1.00 86.06 95 LEU A C 1
ATOM 750 O O . LEU A 1 95 ? 13.632 5.327 10.058 1.00 86.06 95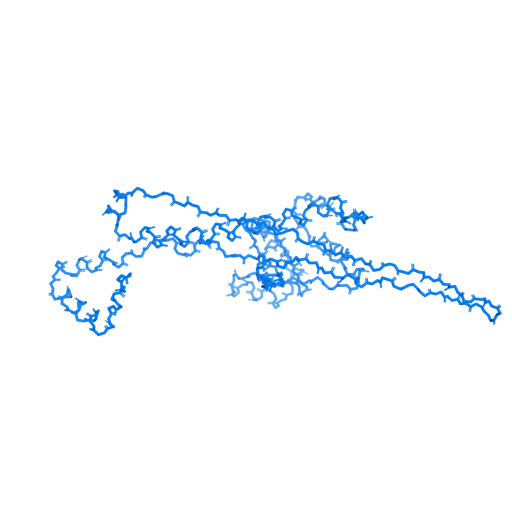 LEU A O 1
ATOM 754 N N . PHE A 1 96 ? 11.608 4.360 10.104 1.00 86.75 96 PHE A N 1
ATOM 755 C CA . PHE A 1 96 ? 10.925 5.464 10.764 1.00 86.75 96 PHE A CA 1
ATOM 756 C C . PHE A 1 96 ? 9.922 4.928 11.778 1.00 86.75 96 PHE A C 1
ATOM 758 O O . PHE A 1 96 ? 9.415 3.812 11.652 1.00 86.75 96 PHE A O 1
ATOM 765 N N . GLU A 1 97 ? 9.641 5.735 12.792 1.00 90.19 97 GLU A N 1
ATOM 766 C CA . GLU A 1 97 ? 8.755 5.363 13.885 1.00 90.19 97 GLU A CA 1
ATOM 767 C C . GLU A 1 97 ? 7.378 6.000 13.696 1.00 90.19 97 GLU A C 1
ATOM 769 O O . GLU A 1 97 ? 7.255 7.169 13.325 1.00 90.19 97 GLU A O 1
ATOM 774 N N . ILE A 1 98 ? 6.328 5.227 13.978 1.00 91.31 98 ILE A N 1
ATOM 775 C CA . ILE A 1 98 ? 4.946 5.707 13.998 1.00 91.31 98 ILE A CA 1
ATOM 776 C C . ILE A 1 98 ? 4.375 5.406 15.379 1.00 91.31 98 ILE A C 1
ATOM 778 O O . ILE A 1 98 ? 4.360 4.256 15.819 1.00 91.31 98 ILE A O 1
ATOM 782 N N . ALA A 1 99 ? 3.861 6.435 16.047 1.00 92.38 99 ALA A N 1
ATOM 783 C CA . ALA A 1 99 ? 3.226 6.308 17.350 1.00 92.38 99 ALA A CA 1
ATOM 784 C C . ALA A 1 99 ? 1.810 6.895 17.324 1.00 92.38 99 ALA A C 1
ATOM 786 O O . ALA A 1 99 ? 1.555 7.926 16.706 1.00 92.38 99 ALA A O 1
ATOM 787 N N . SER A 1 100 ? 0.885 6.247 18.035 1.00 92.25 100 SER A N 1
ATOM 788 C CA . SER A 1 100 ? -0.458 6.767 18.293 1.00 92.25 100 SER A CA 1
ATOM 789 C C . SER A 1 100 ? -0.696 6.788 19.797 1.00 92.25 100 SER A C 1
ATOM 791 O O . SER A 1 100 ? -0.606 5.749 20.450 1.00 92.25 100 SER A O 1
ATOM 793 N N . ASN A 1 101 ? -0.987 7.968 20.346 1.00 92.81 101 ASN A N 1
ATOM 794 C CA . ASN A 1 101 ? -1.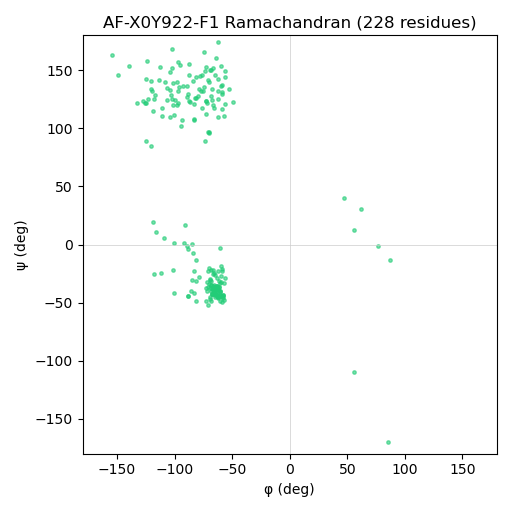224 8.164 21.774 1.00 92.81 101 ASN A CA 1
ATOM 795 C C . ASN A 1 101 ? -2.636 8.735 22.016 1.00 92.81 101 ASN A C 1
ATOM 797 O O . ASN A 1 101 ? -2.800 9.955 22.066 1.00 92.81 101 ASN A O 1
ATOM 801 N N . PRO A 1 102 ? -3.679 7.886 22.099 1.00 88.38 102 PRO A N 1
ATOM 802 C CA . PRO A 1 102 ? -5.032 8.346 22.389 1.00 88.38 102 PRO A CA 1
ATOM 803 C C . PRO A 1 102 ? -5.198 8.677 23.881 1.00 88.38 102 PRO A C 1
ATOM 805 O O . PRO A 1 102 ? -5.136 7.791 24.733 1.00 88.38 102 PRO A O 1
ATOM 808 N N . GLU A 1 103 ? -5.485 9.939 24.201 1.00 90.25 103 GLU A N 1
ATOM 809 C CA . GLU A 1 103 ? -5.826 10.363 25.562 1.00 90.25 103 GLU A CA 1
ATOM 810 C C . GLU A 1 103 ? -7.336 10.241 25.812 1.00 90.25 103 GLU A C 1
ATOM 812 O O . GLU A 1 103 ? -8.157 10.704 25.017 1.00 90.25 103 GLU A O 1
ATOM 817 N N . ILE A 1 104 ? -7.720 9.593 26.918 1.00 88.69 104 ILE A N 1
ATOM 818 C CA . ILE A 1 104 ? -9.126 9.335 27.250 1.00 88.69 104 ILE A CA 1
ATOM 819 C C . ILE A 1 104 ? -9.391 9.717 28.709 1.00 88.69 104 ILE A C 1
ATOM 821 O O . ILE A 1 104 ? -8.788 9.131 29.612 1.00 88.69 104 ILE A O 1
ATOM 825 N N . PRO A 1 105 ? -10.329 10.643 28.979 1.00 90.75 105 PRO A N 1
ATOM 826 C CA . PRO A 1 105 ? -10.657 11.033 30.342 1.00 90.75 105 PRO A CA 1
ATOM 827 C C . PRO A 1 105 ? -11.407 9.919 31.083 1.00 90.75 105 PRO A C 1
ATOM 829 O O . PRO A 1 105 ? -12.303 9.259 30.547 1.00 90.75 105 PRO A O 1
ATOM 832 N N . LEU A 1 106 ? -11.088 9.757 32.369 1.00 87.56 106 LEU A N 1
ATOM 833 C CA . LEU A 1 106 ? -11.638 8.694 33.216 1.00 87.56 106 LEU A CA 1
ATOM 834 C C . LEU A 1 106 ? -13.169 8.765 33.368 1.00 87.56 106 LEU A C 1
ATOM 836 O O . LEU A 1 106 ? -13.822 7.732 33.509 1.00 87.56 106 LEU A O 1
ATOM 840 N N . THR A 1 107 ? -13.752 9.964 33.325 1.00 91.06 107 THR A N 1
ATOM 841 C CA . THR A 1 107 ? -15.211 10.160 33.370 1.00 91.06 107 THR A CA 1
ATOM 842 C C . THR A 1 107 ? -15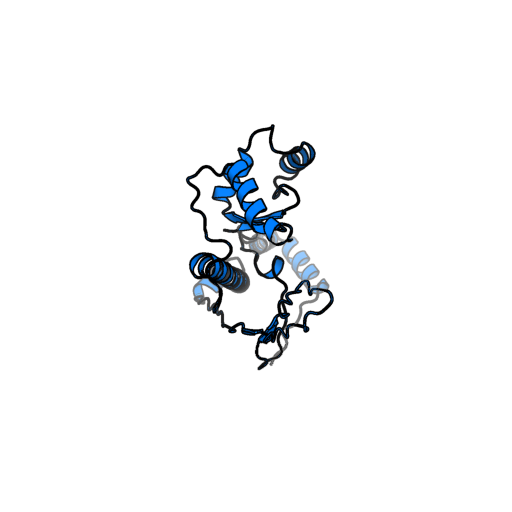.895 9.483 32.185 1.00 91.06 107 THR A C 1
ATOM 844 O O . THR A 1 107 ? -16.859 8.745 32.369 1.00 91.06 107 THR A O 1
ATOM 847 N N . GLN A 1 108 ? -15.326 9.614 30.986 1.00 86.12 108 GLN A N 1
ATOM 848 C CA . GLN A 1 108 ? -15.866 9.006 29.771 1.00 86.12 108 GLN A CA 1
ATOM 849 C C . GLN A 1 108 ? -15.760 7.481 29.787 1.00 86.12 108 GLN A C 1
ATOM 851 O O . GLN A 1 108 ? -16.674 6.801 29.332 1.00 86.12 108 GLN A O 1
ATOM 856 N N . VAL A 1 109 ? -14.698 6.920 30.368 1.00 84.25 109 VAL A N 1
ATOM 857 C CA . VAL A 1 109 ? -14.583 5.460 30.529 1.00 84.25 109 VAL A CA 1
ATOM 858 C C . VAL A 1 109 ? -15.685 4.915 31.447 1.00 84.25 109 VAL A C 1
ATOM 860 O O . VAL A 1 109 ? -16.207 3.834 31.197 1.00 84.25 109 VAL A O 1
ATOM 863 N N . LYS A 1 110 ? -16.073 5.665 32.486 1.00 81.25 110 LYS A N 1
ATOM 864 C CA . LYS A 1 110 ? -17.108 5.248 33.448 1.00 81.25 110 LYS A CA 1
ATOM 865 C C . LYS A 1 110 ? -18.540 5.482 32.960 1.00 81.25 110 LYS A C 1
ATOM 867 O O . LYS A 1 110 ? -19.434 4.731 33.333 1.00 81.25 110 LYS A O 1
ATOM 872 N N . GLU A 1 111 ? -18.771 6.517 32.156 1.00 84.06 111 GLU A N 1
ATOM 873 C CA . GLU A 1 111 ? -20.102 6.873 31.641 1.00 84.06 111 GLU A CA 1
ATOM 874 C C . GLU A 1 111 ? -20.555 6.000 30.463 1.00 84.06 111 GLU A C 1
ATOM 876 O O . GLU A 1 111 ? -21.754 5.851 30.209 1.00 84.06 111 GLU A O 1
ATOM 881 N N . ARG A 1 112 ? -19.614 5.460 29.682 1.00 80.38 112 ARG A N 1
ATOM 882 C CA . ARG A 1 112 ? -19.933 4.740 28.445 1.00 80.38 112 ARG A CA 1
ATOM 883 C C . ARG A 1 112 ? -20.278 3.280 28.739 1.00 80.38 112 ARG A C 1
ATOM 885 O O . ARG A 1 112 ? -19.669 2.617 29.565 1.00 80.38 112 ARG A O 1
ATOM 892 N N . ARG A 1 113 ? -21.280 2.768 28.018 1.00 75.25 113 ARG A N 1
ATOM 893 C CA . ARG A 1 113 ? -21.805 1.395 28.168 1.00 75.25 113 ARG A CA 1
ATOM 894 C C . ARG A 1 113 ? -21.017 0.348 27.368 1.00 75.25 113 ARG A C 1
ATOM 896 O O . ARG A 1 113 ? -21.380 -0.820 27.389 1.00 75.25 113 ARG A O 1
ATOM 903 N N . PHE A 1 114 ? -19.979 0.769 26.649 1.00 78.31 114 PHE A N 1
ATOM 904 C CA . PHE A 1 114 ? -19.075 -0.089 25.886 1.00 78.31 114 PHE A CA 1
ATOM 905 C C . PHE A 1 114 ? -17.637 0.150 26.348 1.00 78.31 114 PHE A C 1
ATOM 907 O O . PHE A 1 114 ? -17.326 1.215 26.882 1.00 78.31 114 PHE A O 1
ATOM 914 N N . ASP A 1 115 ? -16.763 -0.823 26.105 1.00 82.56 115 ASP A N 1
ATOM 915 C CA . ASP A 1 115 ? -15.347 -0.715 26.447 1.00 82.56 115 ASP A CA 1
ATOM 916 C C . ASP A 1 115 ? -14.640 0.306 25.541 1.00 82.56 115 ASP A C 1
ATOM 918 O O . ASP A 1 115 ? -14.250 0.022 24.403 1.00 82.56 115 ASP A O 1
ATOM 922 N N . LEU A 1 116 ? -14.526 1.533 26.048 1.00 84.12 116 LEU A N 1
ATOM 923 C CA . LEU A 1 116 ? -13.883 2.642 25.355 1.00 84.12 116 LEU A CA 1
ATOM 924 C C . LEU A 1 116 ? -12.368 2.435 25.220 1.00 84.12 116 LEU A C 1
ATOM 926 O O . LEU A 1 116 ? -11.793 2.873 24.225 1.00 84.12 116 LEU A O 1
ATOM 930 N N . LEU A 1 117 ? -11.733 1.749 26.177 1.00 85.25 117 LEU A N 1
ATOM 931 C CA . LEU A 1 117 ? -10.289 1.515 26.177 1.00 85.25 117 LEU A CA 1
ATOM 932 C C . LEU A 1 117 ? -9.909 0.524 25.082 1.00 85.25 117 LEU A C 1
ATOM 934 O O . LEU A 1 117 ? -9.073 0.837 24.235 1.00 85.25 117 LEU A O 1
ATOM 938 N N . GLN A 1 118 ? -10.579 -0.629 25.046 1.00 85.25 118 GLN A N 1
ATOM 939 C CA . GLN A 1 118 ? -10.367 -1.621 23.994 1.00 85.25 118 GLN A CA 1
ATOM 940 C C . GLN A 1 118 ? -10.627 -1.006 22.615 1.00 85.25 118 GLN A C 1
ATOM 942 O O . GLN A 1 118 ? -9.834 -1.162 21.686 1.00 85.25 118 GLN A O 1
ATOM 947 N N . ARG A 1 119 ? -11.703 -0.218 22.494 1.00 84.56 119 ARG A N 1
ATOM 948 C CA . ARG A 1 119 ? -12.044 0.437 21.232 1.00 84.56 119 ARG A CA 1
ATOM 949 C C . ARG A 1 119 ? -10.992 1.450 20.786 1.00 84.56 119 ARG A C 1
ATOM 951 O O . ARG A 1 119 ? -10.704 1.537 19.593 1.00 84.56 119 ARG A O 1
ATOM 958 N N . ALA A 1 120 ? -10.451 2.234 21.708 1.00 87.88 120 ALA A N 1
ATOM 959 C CA . ALA A 1 120 ? -9.411 3.198 21.387 1.00 87.88 120 ALA A CA 1
ATOM 960 C C . ALA A 1 120 ? -8.109 2.516 20.961 1.00 87.88 120 ALA A C 1
ATOM 962 O O . ALA A 1 120 ? -7.471 2.991 20.027 1.00 87.88 120 ALA A O 1
ATOM 963 N N . GLN A 1 121 ? -7.755 1.379 21.567 1.00 88.38 121 GLN A N 1
ATOM 964 C CA . GLN A 1 121 ? -6.604 0.581 21.138 1.00 88.38 121 GLN A CA 1
ATOM 965 C C . GLN A 1 121 ? -6.784 0.034 19.717 1.00 88.38 121 GLN A C 1
ATOM 967 O O . GLN A 1 121 ? -5.861 0.113 18.908 1.00 88.38 121 GLN A O 1
ATOM 972 N N . ASP A 1 122 ? -7.967 -0.485 19.386 1.00 87.56 122 ASP A N 1
ATOM 973 C CA . ASP A 1 122 ? -8.252 -0.988 18.037 1.00 87.56 122 ASP A CA 1
ATOM 974 C C . ASP A 1 122 ? -8.212 0.139 16.993 1.00 87.56 122 ASP A C 1
ATOM 976 O O . ASP A 1 122 ? -7.655 -0.026 15.907 1.00 87.56 122 ASP A O 1
ATOM 980 N N . LEU A 1 123 ? -8.730 1.322 17.341 1.00 87.25 123 LEU A N 1
ATOM 981 C CA . LEU A 1 123 ? -8.638 2.508 16.489 1.00 87.25 123 LEU A CA 1
ATOM 982 C C . LEU A 1 123 ? -7.197 2.996 16.329 1.00 87.25 123 LEU A C 1
ATOM 984 O O . LEU A 1 123 ? -6.809 3.330 15.214 1.00 87.25 123 LEU A O 1
ATOM 988 N N . ALA A 1 124 ? -6.405 3.014 17.400 1.00 90.31 124 ALA A N 1
ATOM 989 C CA . ALA A 1 124 ? -5.000 3.406 17.348 1.00 90.31 124 ALA A CA 1
ATOM 990 C C . ALA A 1 124 ? -4.204 2.489 16.408 1.00 90.31 124 ALA A C 1
ATOM 992 O O . ALA A 1 124 ? -3.478 2.979 15.547 1.00 90.31 124 ALA A O 1
ATOM 993 N N . LYS A 1 125 ? -4.420 1.167 16.485 1.00 88.88 125 LYS A N 1
ATOM 994 C CA . LYS A 1 125 ? -3.827 0.197 15.546 1.00 88.88 125 LYS A CA 1
ATOM 995 C C . LYS A 1 125 ? -4.216 0.496 14.096 1.00 88.88 125 LYS A C 1
ATOM 997 O O . LYS A 1 125 ? -3.351 0.510 13.226 1.00 88.88 125 LYS A O 1
ATOM 1002 N N . ALA A 1 126 ? -5.496 0.770 13.840 1.00 88.31 126 ALA A N 1
ATOM 1003 C CA . ALA A 1 126 ? -5.976 1.099 12.499 1.00 88.31 126 ALA A CA 1
ATOM 1004 C C . ALA A 1 126 ? -5.408 2.432 11.971 1.00 88.31 126 ALA A C 1
ATOM 1006 O O . ALA A 1 126 ? -5.158 2.555 10.776 1.00 88.31 126 ALA A O 1
ATOM 1007 N N . GLN A 1 127 ? -5.191 3.428 12.839 1.00 89.81 127 GLN A N 1
ATOM 1008 C CA . GLN A 1 127 ? -4.574 4.703 12.452 1.00 89.81 127 GLN A CA 1
ATOM 1009 C C . GLN A 1 127 ? -3.081 4.562 12.157 1.00 89.81 127 GLN A C 1
ATOM 1011 O O . GLN A 1 127 ? -2.619 5.133 11.178 1.00 89.81 127 GLN A O 1
ATOM 1016 N N . ILE A 1 128 ? -2.344 3.769 12.941 1.00 90.88 128 ILE A N 1
ATOM 1017 C CA . ILE A 1 128 ? -0.930 3.472 12.654 1.00 90.88 128 ILE A CA 1
ATOM 1018 C C . ILE A 1 128 ? -0.805 2.818 11.273 1.00 90.88 128 ILE A C 1
ATOM 1020 O O . ILE A 1 128 ? 0.016 3.240 10.470 1.00 90.88 128 ILE A O 1
ATOM 1024 N N . GLN A 1 129 ? -1.674 1.850 10.967 1.00 89.38 129 GLN A N 1
ATOM 1025 C CA . GLN A 1 129 ? -1.717 1.207 9.651 1.00 89.38 129 GLN A CA 1
ATOM 1026 C C . GLN A 1 129 ? -2.057 2.178 8.512 1.00 89.38 129 GLN A C 1
ATOM 1028 O O . GLN A 1 129 ? -1.502 2.066 7.426 1.00 89.38 129 GLN A O 1
ATOM 1033 N N . ALA A 1 130 ? -2.968 3.126 8.743 1.00 88.38 130 ALA A N 1
ATOM 1034 C CA . ALA A 1 130 ? -3.313 4.132 7.742 1.00 88.38 130 ALA A CA 1
ATOM 1035 C C . ALA A 1 130 ? -2.153 5.105 7.479 1.00 88.38 130 ALA A C 1
ATOM 1037 O O . ALA A 1 130 ? -1.866 5.404 6.325 1.00 88.38 130 ALA A O 1
ATOM 1038 N N . ALA A 1 131 ? -1.470 5.557 8.534 1.00 90.31 131 ALA A N 1
ATOM 1039 C CA . ALA A 1 131 ? -0.311 6.441 8.419 1.00 90.31 131 ALA A CA 1
ATOM 1040 C C . ALA A 1 131 ? 0.885 5.747 7.740 1.00 90.31 131 ALA A C 1
ATOM 1042 O O . ALA A 1 131 ? 1.611 6.371 6.968 1.00 90.31 131 ALA A O 1
ATOM 1043 N N . GLU A 1 132 ? 1.073 4.448 7.999 1.00 90.19 132 GLU A N 1
ATOM 1044 C CA . GLU A 1 132 ? 2.062 3.618 7.301 1.00 90.19 132 GLU A CA 1
ATOM 1045 C C . GLU A 1 132 ? 1.785 3.600 5.788 1.00 90.19 132 GLU A C 1
ATOM 1047 O O . GLU A 1 132 ? 2.674 3.904 4.994 1.00 90.19 132 GLU A O 1
ATOM 1052 N N . ASP A 1 133 ? 0.540 3.332 5.386 1.00 89.56 133 ASP A N 1
ATOM 1053 C CA . ASP A 1 133 ? 0.154 3.279 3.972 1.00 89.56 133 ASP A CA 1
ATOM 1054 C C . ASP A 1 133 ? 0.226 4.655 3.279 1.00 89.56 133 ASP A C 1
ATOM 1056 O O . ASP A 1 133 ? 0.660 4.737 2.131 1.00 89.56 133 ASP A O 1
ATOM 1060 N N . GLU A 1 134 ? -0.141 5.744 3.966 1.00 89.31 134 GLU A N 1
ATOM 1061 C CA . GLU A 1 134 ? 0.008 7.114 3.447 1.00 89.31 134 GLU A CA 1
ATOM 1062 C C . GLU A 1 134 ? 1.470 7.409 3.093 1.00 89.31 134 GLU A C 1
ATOM 1064 O O . GLU A 1 134 ? 1.768 7.934 2.018 1.00 89.31 134 GLU A O 1
ATOM 1069 N N . ARG A 1 135 ? 2.404 6.998 3.961 1.00 88.56 135 ARG A N 1
ATOM 1070 C CA . ARG A 1 135 ? 3.833 7.167 3.698 1.00 88.56 135 ARG A CA 1
ATOM 1071 C C . ARG A 1 135 ? 4.303 6.330 2.513 1.00 88.56 135 ARG A C 1
ATOM 1073 O O . ARG A 1 135 ? 5.112 6.817 1.726 1.00 88.56 135 ARG A O 1
ATOM 1080 N N . VAL A 1 136 ? 3.808 5.102 2.375 1.00 87.81 136 VAL A N 1
ATOM 1081 C CA . VAL A 1 136 ? 4.137 4.224 1.243 1.00 87.81 136 VAL A CA 1
ATOM 1082 C C . VAL A 1 136 ? 3.714 4.861 -0.081 1.00 87.81 136 VAL A C 1
ATOM 1084 O O . VAL A 1 136 ? 4.535 4.956 -0.994 1.00 87.81 136 VAL A O 1
ATOM 1087 N N . PHE A 1 137 ? 2.482 5.364 -0.178 1.00 87.44 137 PHE A N 1
ATOM 1088 C CA . PHE A 1 137 ? 2.015 6.022 -1.401 1.00 87.44 137 PHE A CA 1
ATOM 1089 C C . PHE A 1 137 ? 2.743 7.342 -1.673 1.00 87.44 137 PHE A C 1
ATOM 1091 O O . PHE A 1 137 ? 3.111 7.598 -2.816 1.00 87.44 137 PHE A O 1
ATOM 1098 N N . ALA A 1 138 ? 3.049 8.131 -0.638 1.00 88.75 138 ALA A N 1
ATOM 1099 C CA . ALA A 1 138 ? 3.838 9.353 -0.792 1.00 88.75 138 ALA A CA 1
ATOM 1100 C C . ALA A 1 138 ? 5.254 9.080 -1.333 1.00 88.75 138 ALA A C 1
ATOM 1102 O O . ALA A 1 138 ? 5.780 9.859 -2.123 1.00 88.75 138 ALA A O 1
ATOM 1103 N N . ILE A 1 139 ? 5.882 7.969 -0.929 1.00 86.38 139 ILE A N 1
ATOM 1104 C CA . ILE A 1 139 ? 7.185 7.559 -1.474 1.00 86.38 139 ILE A CA 1
ATOM 1105 C C . ILE A 1 139 ? 7.052 7.157 -2.947 1.00 86.38 139 ILE A C 1
ATOM 1107 O O . ILE A 1 139 ? 7.899 7.539 -3.751 1.00 86.38 139 ILE A O 1
ATOM 1111 N N . MET A 1 140 ? 6.003 6.414 -3.314 1.00 85.00 140 MET A N 1
ATOM 1112 C CA . MET A 1 140 ? 5.766 6.033 -4.712 1.00 85.00 140 MET A CA 1
ATOM 1113 C C . MET A 1 140 ? 5.585 7.260 -5.615 1.00 85.00 140 MET A C 1
ATOM 1115 O O . MET A 1 140 ? 6.197 7.320 -6.678 1.00 85.00 140 MET A O 1
ATOM 1119 N N . ASP A 1 141 ? 4.813 8.248 -5.165 1.00 87.19 141 ASP A N 1
ATOM 1120 C CA . ASP A 1 141 ? 4.584 9.505 -5.886 1.00 87.19 141 ASP A CA 1
ATOM 1121 C C . ASP A 1 141 ? 5.872 10.338 -6.032 1.00 87.19 141 ASP A C 1
ATOM 1123 O O . ASP A 1 141 ? 6.231 10.803 -7.120 1.00 87.19 141 ASP A O 1
ATOM 1127 N N . ALA A 1 142 ? 6.656 10.434 -4.953 1.00 86.62 142 ALA A N 1
ATOM 1128 C CA . ALA A 1 142 ? 7.951 11.108 -4.986 1.00 86.62 142 ALA A CA 1
ATOM 1129 C C . ALA A 1 142 ? 8.920 10.453 -5.988 1.00 86.62 142 ALA A C 1
ATOM 1131 O O . ALA A 1 142 ? 9.616 11.161 -6.719 1.00 86.62 142 ALA A O 1
ATOM 1132 N N . ILE A 1 143 ? 8.942 9.116 -6.063 1.00 84.44 143 ILE A N 1
ATOM 1133 C CA . ILE A 1 143 ? 9.769 8.369 -7.024 1.00 84.44 143 ILE A CA 1
ATOM 1134 C C . ILE A 1 143 ? 9.271 8.573 -8.459 1.00 84.44 143 ILE A C 1
ATOM 1136 O O . ILE A 1 143 ? 10.092 8.733 -9.361 1.00 84.44 143 ILE A O 1
ATOM 1140 N N . ALA A 1 144 ? 7.956 8.589 -8.687 1.00 84.56 144 ALA A N 1
ATOM 1141 C CA . ALA A 1 144 ? 7.388 8.841 -10.012 1.00 84.56 144 ALA A CA 1
ATOM 1142 C C . ALA A 1 144 ? 7.735 10.250 -10.528 1.00 84.56 144 ALA A C 1
ATOM 1144 O O . ALA A 1 144 ? 8.005 10.427 -11.715 1.00 84.56 144 ALA A O 1
ATOM 1145 N N . THR A 1 145 ? 7.793 11.237 -9.629 1.00 85.75 145 THR A N 1
ATOM 1146 C CA . THR A 1 145 ? 8.092 12.634 -9.971 1.00 85.75 145 THR A CA 1
ATOM 1147 C C . THR A 1 145 ? 9.591 12.903 -10.136 1.00 85.75 145 THR A C 1
ATOM 1149 O O . THR A 1 145 ? 10.012 13.532 -11.106 1.00 85.75 145 THR A O 1
ATOM 1152 N N . VAL A 1 146 ? 10.411 12.462 -9.178 1.00 83.38 146 VAL A N 1
ATOM 1153 C CA . VAL A 1 146 ? 11.830 12.858 -9.072 1.00 83.38 146 VAL A CA 1
ATOM 1154 C C . VAL A 1 146 ? 12.778 11.775 -9.597 1.00 83.38 146 VAL A C 1
ATOM 1156 O O . VAL A 1 146 ? 13.906 12.075 -9.985 1.00 83.38 146 VAL A O 1
ATOM 1159 N N . GLY A 1 147 ? 12.331 10.521 -9.659 1.00 80.06 147 GLY A N 1
ATOM 1160 C CA . GLY A 1 147 ? 13.197 9.363 -9.858 1.00 80.06 147 GLY A CA 1
ATOM 1161 C C . GLY A 1 147 ? 13.781 8.842 -8.542 1.00 80.06 147 GLY A C 1
ATOM 1162 O O . GLY A 1 147 ? 13.372 9.233 -7.448 1.00 80.06 147 GLY A O 1
ATOM 1163 N N . PHE A 1 148 ? 14.736 7.919 -8.641 1.00 73.62 148 PHE A N 1
ATOM 1164 C CA . PHE A 1 148 ? 15.386 7.303 -7.485 1.00 73.62 148 PHE A CA 1
ATOM 1165 C C . PHE A 1 148 ? 16.909 7.412 -7.595 1.00 73.62 148 PHE A C 1
ATOM 1167 O O . PHE A 1 148 ? 17.514 6.905 -8.545 1.00 73.62 148 PHE A O 1
ATOM 1174 N N . ASP A 1 149 ? 17.529 8.011 -6.571 1.00 72.50 149 ASP A N 1
ATOM 1175 C CA . ASP A 1 149 ? 18.979 8.209 -6.4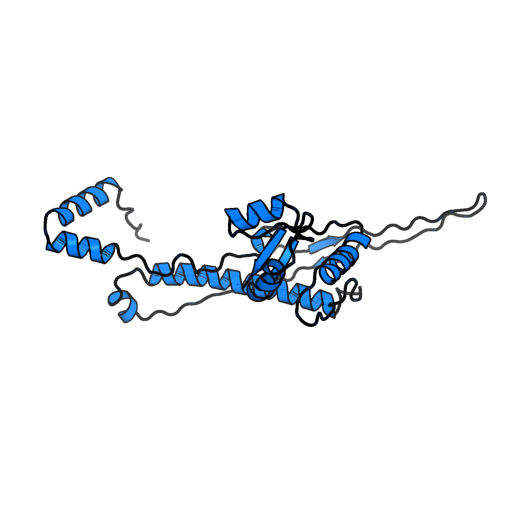73 1.00 72.50 149 ASP A CA 1
ATOM 1176 C C . ASP A 1 149 ? 19.533 8.978 -7.694 1.00 72.50 149 ASP A C 1
ATOM 1178 O O . ASP A 1 149 ? 19.248 10.161 -7.863 1.00 72.50 149 ASP A O 1
ATOM 1182 N N . SER A 1 150 ? 20.295 8.308 -8.559 1.00 67.12 150 SER A N 1
ATOM 1183 C CA . SER A 1 150 ? 20.912 8.851 -9.776 1.00 67.12 150 SER A CA 1
ATOM 1184 C C . SER A 1 150 ? 20.137 8.502 -11.052 1.00 67.12 150 SER A C 1
ATOM 1186 O O . SER A 1 150 ? 20.566 8.846 -12.153 1.00 67.12 150 SER A O 1
ATOM 1188 N N . ILE A 1 151 ? 19.012 7.793 -10.919 1.00 72.25 151 ILE A N 1
ATOM 1189 C CA . ILE A 1 151 ? 18.139 7.419 -12.031 1.00 72.25 151 ILE A CA 1
ATOM 1190 C C . ILE A 1 151 ? 16.988 8.421 -12.071 1.00 72.25 151 ILE A C 1
ATOM 1192 O O . ILE A 1 151 ? 16.232 8.534 -11.107 1.00 72.25 151 ILE A O 1
ATOM 1196 N N . GLY A 1 152 ? 16.847 9.129 -13.194 1.00 78.50 152 GLY A N 1
ATOM 1197 C CA . GLY A 1 152 ? 15.693 9.995 -13.437 1.00 78.50 152 GLY A CA 1
ATOM 1198 C C . GLY A 1 152 ? 14.364 9.221 -13.479 1.00 78.50 152 GLY A C 1
ATOM 1199 O O . GLY A 1 152 ? 14.351 7.985 -13.431 1.00 78.50 152 GLY A O 1
ATOM 1200 N N . PRO A 1 153 ? 13.226 9.924 -13.582 1.00 79.94 153 PRO A N 1
ATOM 1201 C CA . PRO A 1 153 ? 11.915 9.287 -13.642 1.00 79.94 153 PRO A CA 1
ATOM 1202 C C . PRO A 1 153 ? 11.836 8.340 -14.849 1.00 79.94 153 PRO A C 1
ATOM 1204 O O . PRO A 1 153 ? 11.964 8.760 -15.996 1.00 79.94 153 PRO A O 1
ATOM 1207 N N . THR A 1 154 ? 11.667 7.040 -14.582 1.00 77.50 154 THR A N 1
ATOM 1208 C CA . THR A 1 154 ? 11.560 6.007 -15.633 1.00 77.50 154 THR A CA 1
ATOM 1209 C C . THR A 1 154 ? 10.136 5.926 -16.180 1.00 77.50 154 THR A C 1
ATOM 1211 O O . THR A 1 154 ? 9.944 5.861 -17.389 1.00 77.50 154 THR A O 1
ATOM 1214 N N . ASN A 1 155 ? 9.149 5.996 -15.283 1.00 80.38 155 ASN A N 1
ATOM 1215 C CA . ASN A 1 155 ? 7.725 6.063 -15.593 1.00 80.38 155 ASN A CA 1
ATOM 1216 C C . ASN A 1 155 ? 7.159 7.309 -14.899 1.00 80.38 155 ASN A C 1
ATOM 1218 O O . ASN A 1 155 ? 6.796 7.215 -13.724 1.00 80.38 155 ASN A O 1
ATOM 1222 N N . PRO A 1 156 ? 7.183 8.480 -15.563 1.00 77.06 156 PRO A N 1
ATOM 1223 C CA . PRO A 1 156 ? 6.677 9.711 -14.972 1.00 77.06 156 PRO A CA 1
ATOM 1224 C C . PRO A 1 156 ? 5.164 9.631 -14.774 1.00 77.06 156 PRO A C 1
ATOM 1226 O O . PRO A 1 156 ? 4.472 8.946 -15.532 1.00 77.06 156 PRO A O 1
ATOM 1229 N N . ASP A 1 157 ? 4.659 10.359 -13.780 1.00 79.56 157 ASP A N 1
ATOM 1230 C CA . ASP A 1 157 ? 3.219 10.517 -13.596 1.00 79.56 157 ASP A CA 1
ATOM 1231 C C . ASP A 1 157 ? 2.595 11.215 -14.817 1.00 79.56 157 ASP A C 1
ATOM 1233 O O . ASP A 1 157 ? 3.111 12.222 -15.317 1.00 79.56 157 ASP A O 1
ATOM 1237 N N . ILE A 1 158 ? 1.497 10.650 -15.323 1.00 79.62 158 ILE A N 1
ATOM 1238 C CA . ILE A 1 158 ? 0.765 11.179 -16.474 1.00 79.62 158 ILE A CA 1
ATOM 1239 C C . ILE A 1 158 ? -0.570 11.700 -15.950 1.00 79.62 158 ILE A C 1
ATOM 1241 O O . ILE A 1 158 ? -1.434 10.895 -15.595 1.00 79.62 158 ILE A O 1
ATOM 1245 N N . PRO A 1 159 ? -0.791 13.027 -15.936 1.00 79.88 159 PRO A N 1
ATOM 1246 C CA . PRO A 1 159 ? -2.045 13.576 -15.455 1.00 79.88 159 PRO A CA 1
ATOM 1247 C C . PRO A 1 159 ? -3.181 13.177 -16.399 1.00 79.88 159 PRO A C 1
ATOM 1249 O O . PRO A 1 159 ? -3.194 13.532 -17.580 1.00 79.88 159 PRO A O 1
ATOM 1252 N N . VAL A 1 160 ? -4.164 12.457 -15.864 1.00 78.69 160 VAL A N 1
ATOM 1253 C CA . VAL A 1 160 ? -5.370 12.061 -16.595 1.00 78.69 160 VAL A CA 1
ATOM 1254 C C . VAL A 1 160 ? -6.515 12.982 -16.188 1.00 78.69 160 VAL A C 1
ATOM 1256 O O . VAL A 1 160 ? -6.902 13.034 -15.022 1.00 78.69 160 VAL A O 1
ATOM 1259 N N . ALA A 1 161 ? -7.089 13.706 -17.152 1.00 77.88 161 ALA A N 1
ATOM 1260 C CA . ALA A 1 161 ? -8.332 14.435 -16.927 1.00 77.88 161 ALA A CA 1
ATOM 1261 C C . ALA A 1 161 ? -9.497 13.436 -16.843 1.00 77.88 161 ALA A C 1
ATOM 1263 O O . ALA A 1 161 ? -9.700 12.645 -17.764 1.00 77.88 161 ALA A O 1
ATOM 1264 N N . ALA A 1 162 ? -10.251 13.465 -15.741 1.00 76.88 162 ALA A N 1
ATOM 1265 C CA . ALA A 1 162 ? -11.398 12.583 -15.539 1.00 76.88 162 ALA A CA 1
ATOM 1266 C C . ALA A 1 162 ? -12.426 12.709 -16.690 1.00 76.88 162 ALA A C 1
ATOM 1268 O O . ALA A 1 162 ? -12.655 13.822 -17.179 1.00 76.88 162 ALA A O 1
ATOM 1269 N N . PRO A 1 163 ? -13.096 11.611 -17.100 1.00 79.81 163 PRO A N 1
ATOM 1270 C CA . PRO A 1 163 ? -13.132 10.291 -16.456 1.00 79.81 163 PRO A CA 1
ATOM 1271 C C . PRO A 1 163 ? -11.997 9.346 -16.882 1.00 79.81 163 PRO A C 1
ATOM 1273 O O . PRO A 1 163 ? -11.485 9.424 -17.999 1.00 79.81 163 PRO A O 1
ATOM 1276 N N . LEU A 1 164 ? -11.658 8.386 -16.015 1.00 83.88 164 LEU A N 1
ATOM 1277 C CA . LEU A 1 164 ? -10.700 7.326 -16.342 1.00 83.88 164 LEU A CA 1
ATOM 1278 C C . LEU A 1 164 ? -11.257 6.419 -17.452 1.00 83.88 164 LEU A C 1
ATOM 1280 O O . LEU A 1 164 ? -12.274 5.742 -17.265 1.00 83.88 164 LEU A O 1
ATOM 1284 N N . THR A 1 165 ? -10.578 6.375 -18.600 1.00 85.56 165 THR A N 1
ATOM 1285 C CA . THR A 1 165 ? -10.972 5.541 -19.744 1.00 85.56 165 THR A CA 1
ATOM 1286 C C . THR A 1 165 ? -10.123 4.268 -19.847 1.00 85.56 165 THR A C 1
ATOM 1288 O O . THR A 1 165 ? -8.956 4.264 -19.446 1.00 85.56 165 THR A O 1
ATOM 1291 N N . PRO A 1 166 ? -10.665 3.178 -20.420 1.00 82.75 166 PRO A N 1
ATOM 1292 C CA . PRO A 1 166 ? -9.918 1.932 -20.597 1.00 82.75 166 PRO A CA 1
ATOM 1293 C C . PRO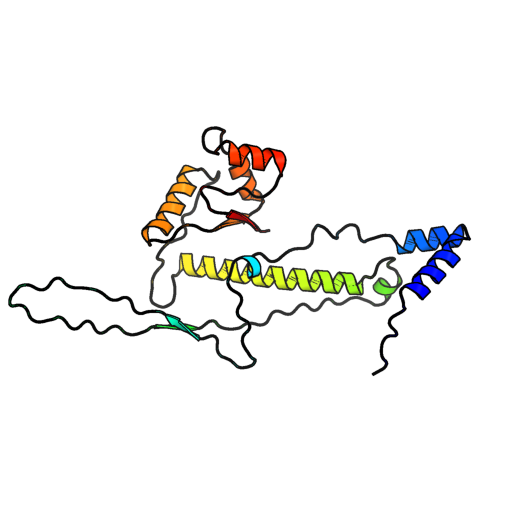 A 1 166 ? -8.672 2.065 -21.475 1.00 82.75 166 PRO A C 1
ATOM 1295 O O . PRO A 1 166 ? -7.681 1.397 -21.210 1.00 82.75 166 PRO A O 1
ATOM 1298 N N . SER A 1 167 ? -8.688 2.938 -22.487 1.00 85.56 167 SER A N 1
ATOM 1299 C CA . SER A 1 167 ? -7.519 3.172 -23.344 1.00 85.56 167 SER A CA 1
ATOM 1300 C C . SER A 1 167 ? -6.341 3.727 -22.549 1.00 85.56 167 SER A C 1
ATOM 1302 O O . SER A 1 167 ? -5.241 3.201 -22.643 1.00 85.56 167 SER A O 1
ATOM 1304 N N . VAL A 1 168 ? -6.593 4.711 -21.681 1.00 86.94 168 VAL A N 1
ATOM 1305 C CA . VAL A 1 168 ? -5.558 5.303 -20.821 1.00 86.94 168 VAL A CA 1
ATOM 1306 C C . VAL A 1 168 ? -4.978 4.262 -19.859 1.00 86.94 168 VAL A C 1
ATOM 1308 O O . VAL A 1 168 ? -3.772 4.231 -19.627 1.00 86.94 168 VAL A O 1
ATOM 1311 N N . MET A 1 169 ? -5.817 3.364 -19.335 1.00 85.19 169 MET A N 1
ATOM 1312 C CA . MET A 1 169 ? -5.351 2.268 -18.481 1.00 85.19 169 MET A CA 1
ATOM 1313 C C . MET A 1 169 ? -4.533 1.224 -19.249 1.00 85.19 169 MET A C 1
ATOM 1315 O O . MET A 1 169 ? -3.554 0.716 -18.710 1.00 85.19 169 MET A O 1
ATOM 1319 N N . ALA A 1 170 ? -4.889 0.916 -20.497 1.00 86.81 170 ALA A N 1
ATOM 1320 C CA . ALA A 1 170 ? -4.106 0.014 -21.340 1.00 86.81 170 ALA A CA 1
ATOM 1321 C C . ALA A 1 170 ? -2.730 0.613 -21.687 1.00 86.81 170 ALA A C 1
ATOM 1323 O O . ALA A 1 170 ? -1.714 -0.077 -21.595 1.00 86.81 170 ALA A O 1
ATOM 1324 N N . ASP A 1 171 ? -2.676 1.912 -21.991 1.00 88.50 171 ASP A N 1
ATOM 1325 C CA . ASP A 1 171 ? -1.417 2.622 -22.237 1.00 88.50 171 ASP A CA 1
ATOM 1326 C C . ASP A 1 171 ? -0.519 2.619 -20.986 1.00 88.50 171 ASP A C 1
ATOM 1328 O O . ASP A 1 171 ? 0.693 2.397 -21.081 1.00 88.50 171 ASP A O 1
ATOM 1332 N N . ALA A 1 172 ? -1.116 2.781 -19.798 1.00 87.56 172 ALA A N 1
ATOM 1333 C CA . ALA A 1 172 ? -0.410 2.676 -18.522 1.00 87.56 172 ALA A CA 1
ATOM 1334 C C . ALA A 1 172 ? 0.169 1.271 -18.275 1.00 87.56 172 ALA A C 1
ATOM 1336 O O . ALA A 1 172 ? 1.293 1.145 -17.788 1.00 87.56 172 ALA A O 1
ATOM 1337 N N . PHE A 1 173 ? -0.544 0.208 -18.660 1.00 88.50 173 PHE A N 1
ATOM 1338 C CA . PHE A 1 173 ? -0.012 -1.159 -18.598 1.00 88.50 173 PHE A CA 1
ATOM 1339 C C . PHE A 1 173 ? 1.196 -1.330 -19.527 1.00 88.50 173 PHE A C 1
ATOM 1341 O O . PHE A 1 173 ? 2.235 -1.841 -19.103 1.00 88.50 173 PHE A O 1
ATOM 1348 N N . GLY A 1 174 ? 1.121 -0.795 -20.748 1.00 87.94 174 GLY A N 1
ATOM 1349 C CA . GLY A 1 174 ? 2.234 -0.811 -21.702 1.00 87.94 174 GLY A CA 1
ATOM 1350 C C . GLY A 1 174 ? 3.485 -0.048 -21.233 1.00 87.94 174 GLY A C 1
ATOM 1351 O O . GLY A 1 174 ? 4.599 -0.326 -21.693 1.00 87.94 174 GLY A O 1
ATOM 1352 N N . LEU A 1 175 ? 3.352 0.911 -20.307 1.00 87.56 175 LEU A N 1
ATOM 1353 C CA . LEU A 1 175 ? 4.497 1.573 -19.663 1.00 87.56 175 LEU A CA 1
ATOM 1354 C C . LEU A 1 175 ? 5.270 0.643 -18.722 1.00 87.56 175 LEU A C 1
ATOM 1356 O O . LEU A 1 175 ? 6.485 0.767 -18.606 1.00 87.56 175 LEU A O 1
ATOM 1360 N N . ILE A 1 176 ? 4.599 -0.321 -18.100 1.00 87.38 176 ILE A N 1
ATOM 1361 C CA . ILE A 1 176 ? 5.229 -1.277 -17.183 1.00 87.38 176 ILE A CA 1
ATOM 1362 C C . ILE A 1 176 ? 5.745 -2.494 -17.960 1.00 87.38 176 ILE A C 1
ATOM 1364 O O . ILE A 1 176 ? 6.891 -2.912 -17.783 1.00 87.38 176 ILE A O 1
ATOM 1368 N N . GLU A 1 177 ? 4.937 -3.016 -18.881 1.00 88.69 177 GLU A N 1
ATOM 1369 C CA . GLU A 1 177 ? 5.225 -4.255 -19.613 1.00 88.69 177 GLU A CA 1
ATOM 1370 C C . GLU A 1 177 ? 6.431 -4.158 -20.551 1.00 88.69 177 GLU A C 1
ATOM 1372 O O . GLU A 1 177 ? 7.130 -5.152 -20.758 1.00 88.69 177 GLU A O 1
ATOM 1377 N N . ARG A 1 178 ? 6.779 -2.954 -21.027 1.00 87.00 178 ARG A N 1
ATOM 1378 C CA . ARG A 1 178 ? 8.019 -2.724 -21.797 1.00 87.00 178 ARG A CA 1
ATOM 1379 C C . ARG A 1 178 ? 9.294 -3.098 -21.032 1.00 87.00 178 ARG A C 1
ATOM 1381 O O . ARG A 1 178 ? 10.324 -3.339 -21.653 1.00 87.00 178 ARG A O 1
ATOM 1388 N N . HIS A 1 179 ? 9.233 -3.154 -19.701 1.00 85.06 179 HIS A N 1
ATOM 1389 C CA . HIS A 1 179 ? 10.343 -3.564 -18.841 1.00 85.06 179 HIS A CA 1
ATOM 1390 C C . HIS A 1 179 ? 10.336 -5.071 -18.540 1.00 85.06 179 HIS A C 1
ATOM 1392 O O . HIS A 1 179 ? 11.018 -5.510 -17.620 1.00 85.06 179 HIS A O 1
ATOM 1398 N N . SER A 1 180 ? 9.595 -5.874 -19.318 1.00 84.31 180 SER A N 1
ATOM 1399 C CA . SER A 1 180 ? 9.447 -7.329 -19.130 1.00 84.31 180 SER A CA 1
ATOM 1400 C C . SER A 1 180 ? 8.810 -7.719 -17.789 1.00 84.31 180 SER A C 1
ATOM 1402 O O . SER A 1 180 ? 9.089 -8.782 -17.237 1.00 84.31 180 SER A O 1
ATOM 1404 N N . LEU A 1 181 ? 7.943 -6.856 -17.260 1.00 86.44 181 LEU A N 1
ATOM 1405 C CA . LEU A 1 181 ? 7.229 -7.054 -16.002 1.00 86.44 181 LEU A CA 1
ATOM 1406 C C . LEU A 1 181 ? 5.725 -7.034 -16.261 1.00 86.44 181 LEU A C 1
ATOM 1408 O O . LEU A 1 181 ? 5.229 -6.137 -16.930 1.00 86.44 181 LEU A O 1
ATOM 1412 N N . MET A 1 182 ? 4.986 -7.987 -15.698 1.00 86.19 182 MET A N 1
ATOM 1413 C CA . MET A 1 182 ? 3.523 -7.958 -15.757 1.00 86.19 182 MET A CA 1
ATOM 1414 C C . MET A 1 182 ? 2.953 -7.033 -14.678 1.00 86.19 182 MET A C 1
ATOM 1416 O O . MET A 1 182 ? 3.453 -6.991 -13.548 1.00 86.19 182 MET A O 1
ATOM 1420 N N . VAL A 1 183 ? 1.864 -6.334 -14.993 1.00 87.00 183 VAL A N 1
ATOM 1421 C CA . VAL A 1 183 ? 1.154 -5.526 -13.999 1.00 87.00 183 VAL A CA 1
ATOM 1422 C C . VAL A 1 183 ? 0.398 -6.442 -13.041 1.00 87.00 183 VAL A C 1
ATOM 1424 O O . VAL A 1 183 ? -0.564 -7.107 -13.410 1.00 87.00 183 VAL A O 1
ATOM 1427 N N . ALA A 1 184 ? 0.822 -6.473 -11.778 1.00 86.06 184 ALA A N 1
ATOM 1428 C CA . ALA A 1 184 ? 0.204 -7.344 -10.780 1.00 86.06 184 ALA A CA 1
ATOM 1429 C C . ALA A 1 184 ? -1.033 -6.719 -10.114 1.00 86.06 184 ALA A C 1
ATOM 1431 O O . ALA A 1 184 ? -1.996 -7.419 -9.787 1.00 86.06 184 ALA A O 1
ATOM 1432 N N . ARG A 1 185 ? -0.988 -5.413 -9.816 1.00 86.00 185 ARG A N 1
ATOM 1433 C CA . ARG A 1 185 ? -1.974 -4.737 -8.957 1.00 86.00 185 ARG A CA 1
ATOM 1434 C C . ARG A 1 185 ? -2.171 -3.285 -9.364 1.00 86.00 185 ARG A C 1
ATOM 1436 O O . ARG A 1 185 ? -1.209 -2.624 -9.742 1.00 86.00 185 ARG A O 1
ATOM 1443 N N . ILE A 1 186 ? -3.402 -2.798 -9.218 1.00 86.75 186 ILE A N 1
ATOM 1444 C CA . ILE A 1 186 ? -3.770 -1.397 -9.444 1.00 86.75 186 ILE A CA 1
ATOM 1445 C C . ILE A 1 186 ? -4.270 -0.804 -8.126 1.00 86.75 186 ILE A C 1
ATOM 1447 O O . ILE A 1 186 ? -5.174 -1.364 -7.503 1.00 86.75 186 ILE A O 1
ATOM 1451 N N . TYR A 1 187 ? -3.712 0.340 -7.730 1.00 86.69 187 TYR A N 1
ATOM 1452 C CA . TYR A 1 187 ? -4.165 1.115 -6.574 1.00 86.69 187 TYR A CA 1
ATOM 1453 C C . TYR A 1 187 ? -4.958 2.326 -7.040 1.00 86.69 187 TYR A C 1
ATOM 1455 O O . TYR A 1 187 ? -4.528 3.034 -7.944 1.00 86.69 187 TYR A O 1
ATOM 1463 N N . MET A 1 188 ? -6.110 2.563 -6.424 1.00 83.94 188 MET A N 1
ATOM 1464 C CA . MET A 1 188 ? -6.911 3.757 -6.692 1.00 83.94 188 MET A CA 1
ATOM 1465 C C . MET A 1 188 ? -7.788 4.111 -5.499 1.00 83.94 188 MET A C 1
ATOM 1467 O O . MET A 1 188 ? -8.049 3.275 -4.624 1.00 83.94 188 MET A O 1
ATOM 1471 N N . ASN A 1 189 ? -8.283 5.344 -5.491 1.00 86.12 189 ASN A N 1
ATOM 1472 C CA . ASN A 1 189 ? -9.292 5.758 -4.536 1.00 86.12 189 ASN A CA 1
ATOM 1473 C C . ASN A 1 189 ? -10.633 5.056 -4.822 1.00 86.12 189 ASN A C 1
ATOM 1475 O O . ASN A 1 189 ? -10.977 4.747 -5.966 1.00 86.12 189 ASN A O 1
ATOM 1479 N N . ALA A 1 190 ? -11.431 4.824 -3.780 1.00 80.50 190 ALA A N 1
ATOM 1480 C CA . ALA A 1 190 ? -12.780 4.281 -3.931 1.00 80.50 190 ALA A CA 1
ATOM 1481 C C . ALA A 1 190 ? -13.713 5.165 -4.788 1.00 80.50 190 ALA A C 1
ATOM 1483 O O . ALA A 1 190 ? -14.648 4.637 -5.394 1.00 80.50 190 ALA A O 1
ATOM 1484 N N . VAL A 1 191 ? -13.474 6.481 -4.840 1.00 83.94 191 VAL A N 1
ATOM 1485 C CA . VAL A 1 191 ? -14.212 7.430 -5.689 1.00 83.94 191 VAL A CA 1
ATOM 1486 C C . VAL A 1 191 ? -13.893 7.190 -7.164 1.00 83.94 191 VAL A C 1
ATOM 1488 O O . VAL A 1 191 ? -14.820 7.011 -7.950 1.00 83.94 191 VAL A O 1
ATOM 1491 N N . ASP A 1 192 ? -12.615 7.075 -7.524 1.00 81.88 192 ASP A N 1
ATOM 1492 C CA . ASP A 1 192 ? -12.187 6.843 -8.912 1.00 81.88 192 ASP A CA 1
ATOM 1493 C C . ASP A 1 192 ? -12.567 5.441 -9.399 1.00 81.88 192 ASP A C 1
ATOM 1495 O O . ASP A 1 192 ? -12.913 5.236 -10.562 1.00 81.88 192 ASP A O 1
ATOM 1499 N N . TYR A 1 193 ? -12.633 4.465 -8.485 1.00 81.69 193 TYR A N 1
ATOM 1500 C CA . TYR A 1 193 ? -13.158 3.135 -8.799 1.00 81.69 193 TYR A CA 1
ATOM 1501 C C . TYR A 1 193 ? -14.610 3.168 -9.304 1.00 81.69 193 TYR A C 1
ATOM 1503 O O . TYR A 1 193 ? -15.050 2.246 -9.997 1.00 81.69 193 TYR A O 1
ATOM 1511 N N . ALA A 1 194 ? -15.377 4.220 -8.993 1.00 79.94 194 ALA A N 1
ATOM 1512 C CA . ALA A 1 194 ? -16.713 4.386 -9.550 1.00 79.94 194 ALA A CA 1
ATOM 1513 C C . ALA A 1 194 ? -16.690 4.540 -11.078 1.00 79.94 194 ALA A C 1
ATOM 1515 O O . ALA A 1 194 ? -17.651 4.124 -11.721 1.00 79.94 194 ALA A O 1
ATOM 1516 N N . ASP A 1 195 ? -15.620 5.079 -11.665 1.00 80.06 195 ASP A N 1
ATOM 1517 C CA . ASP A 1 195 ? -15.500 5.217 -13.117 1.00 80.06 195 ASP A CA 1
ATOM 1518 C C . ASP A 1 195 ? -15.249 3.872 -13.797 1.00 80.06 195 ASP A C 1
ATOM 1520 O O . ASP A 1 195 ? -15.885 3.583 -14.808 1.00 80.06 195 ASP A O 1
ATOM 1524 N N . ILE A 1 196 ? -14.460 2.985 -13.180 1.00 78.81 196 ILE A N 1
ATOM 1525 C CA . ILE A 1 196 ? -14.268 1.608 -13.672 1.00 78.81 196 ILE A CA 1
ATOM 1526 C C . ILE A 1 196 ? -15.586 0.832 -13.675 1.00 78.81 196 ILE A C 1
ATOM 1528 O O . ILE A 1 196 ? -15.871 0.077 -14.602 1.00 78.81 196 ILE A O 1
ATOM 1532 N N . ARG A 1 197 ? -16.453 1.054 -12.680 1.00 74.62 197 ARG A N 1
ATOM 1533 C CA . ARG A 1 197 ? -17.794 0.441 -12.660 1.00 74.62 197 ARG A CA 1
ATOM 1534 C C . ARG A 1 197 ? -18.709 0.948 -13.774 1.00 74.62 197 ARG A C 1
ATOM 1536 O O . ARG A 1 197 ? -19.685 0.275 -14.091 1.00 74.62 197 ARG A O 1
ATOM 1543 N N . LYS A 1 198 ? -18.434 2.133 -14.326 1.00 76.38 198 LYS A N 1
ATOM 1544 C CA . LYS A 1 198 ? -19.183 2.717 -15.447 1.00 76.38 198 LYS A CA 1
ATOM 1545 C C . LYS A 1 198 ? -18.619 2.294 -16.805 1.00 76.38 198 LYS A C 1
ATOM 1547 O O . LYS A 1 198 ? -19.197 2.674 -17.822 1.00 76.38 198 LYS A O 1
ATOM 1552 N N . TRP A 1 199 ? -17.510 1.550 -16.850 1.00 75.81 199 TRP A N 1
ATOM 1553 C CA . TRP A 1 199 ? -16.961 1.059 -18.109 1.00 75.81 199 TRP A CA 1
ATOM 1554 C C . TRP A 1 199 ? -17.983 0.182 -18.837 1.00 75.81 199 TRP A C 1
ATOM 1556 O O . TRP A 1 199 ? -18.691 -0.626 -18.235 1.00 75.81 199 TRP A O 1
ATOM 1566 N N . GLY A 1 200 ? -18.094 0.409 -20.146 1.00 63.59 200 GLY A N 1
ATOM 1567 C CA . GLY A 1 200 ? -19.110 -0.207 -20.988 1.00 63.59 200 GLY A CA 1
ATOM 1568 C C . GLY A 1 200 ? -18.980 -1.728 -21.092 1.00 63.59 200 GLY A C 1
ATOM 1569 O O . GLY A 1 200 ? -17.922 -2.317 -20.868 1.00 63.59 200 GLY A O 1
ATOM 1570 N N . ARG A 1 201 ? -20.088 -2.354 -21.497 1.00 54.31 201 ARG A N 1
ATOM 1571 C CA . ARG A 1 201 ? -20.264 -3.808 -21.635 1.00 54.31 201 ARG A CA 1
ATOM 1572 C C . ARG A 1 201 ? -19.298 -4.469 -22.631 1.00 54.31 201 ARG A C 1
ATOM 1574 O O . ARG A 1 201 ? -19.107 -5.675 -22.543 1.00 54.31 201 ARG A O 1
ATOM 1581 N N . ASP A 1 202 ? -18.693 -3.686 -23.524 1.00 56.66 202 ASP A N 1
ATOM 1582 C CA . ASP A 1 202 ? -17.801 -4.160 -24.592 1.00 56.66 202 ASP A CA 1
ATOM 1583 C C . ASP A 1 202 ? -16.343 -4.371 -24.144 1.00 56.66 202 ASP A C 1
ATOM 1585 O O . ASP A 1 202 ? -15.533 -4.876 -24.914 1.00 56.66 202 ASP A O 1
ATOM 1589 N N . ILE A 1 203 ? -15.984 -3.970 -22.917 1.00 54.62 203 ILE A N 1
ATOM 1590 C CA . ILE A 1 203 ? -14.578 -3.892 -22.469 1.00 54.62 203 ILE A CA 1
ATOM 1591 C C . ILE A 1 203 ? -14.287 -4.835 -21.290 1.00 54.62 203 ILE A C 1
ATOM 1593 O O . ILE A 1 203 ? -13.154 -5.275 -21.099 1.00 54.62 203 ILE A O 1
ATOM 1597 N N . LEU A 1 204 ? 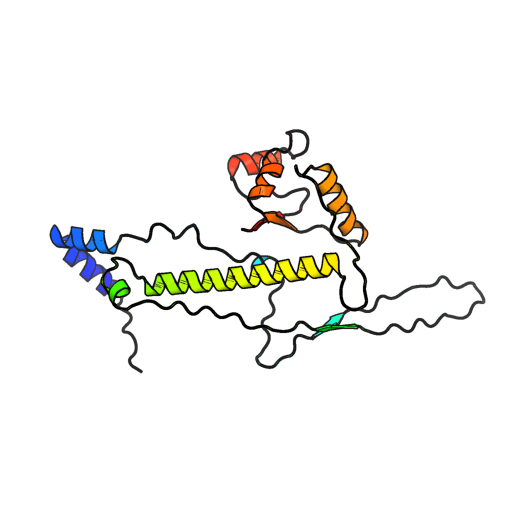-15.309 -5.182 -20.505 1.00 55.84 204 LEU A N 1
ATOM 1598 C CA . LEU A 1 204 ? -15.201 -6.125 -19.392 1.00 55.84 204 LEU A CA 1
ATOM 1599 C C . LEU A 1 204 ? -15.649 -7.516 -19.851 1.00 55.84 204 LEU A C 1
ATOM 1601 O O . LEU A 1 204 ? -16.798 -7.674 -20.259 1.00 55.84 204 LEU A O 1
ATOM 1605 N N . ASP A 1 205 ? -14.772 -8.517 -19.741 1.00 58.91 205 ASP A N 1
ATOM 1606 C CA . ASP A 1 205 ? -15.098 -9.920 -20.031 1.00 58.91 205 ASP A CA 1
ATOM 1607 C C . ASP A 1 205 ? -16.291 -10.427 -19.188 1.00 58.91 205 ASP A C 1
ATOM 1609 O O . ASP A 1 205 ? -16.530 -9.986 -18.058 1.00 58.91 205 ASP A O 1
ATOM 1613 N N . THR A 1 206 ? -17.052 -11.367 -19.749 1.00 56.56 206 THR A N 1
ATOM 1614 C CA . THR A 1 206 ? -18.299 -11.916 -19.203 1.00 56.56 206 THR A CA 1
ATOM 1615 C C . THR A 1 206 ? -18.086 -12.574 -17.834 1.00 56.56 206 THR A C 1
ATOM 1617 O O . THR A 1 206 ? -18.969 -12.488 -16.975 1.00 56.56 206 THR A O 1
ATOM 1620 N N . GLU A 1 207 ? -16.912 -13.166 -17.574 1.00 56.44 207 GLU A N 1
ATOM 1621 C CA . GLU A 1 207 ? -16.569 -13.708 -16.251 1.00 56.44 207 GLU A CA 1
ATOM 1622 C C . GLU A 1 207 ? -16.376 -12.601 -15.204 1.00 56.44 207 GLU A C 1
ATOM 1624 O O . GLU A 1 207 ? -16.961 -12.666 -14.118 1.00 56.44 207 GLU A O 1
ATOM 1629 N N . SER A 1 208 ? -15.658 -11.527 -15.545 1.00 59.47 208 SER A N 1
ATOM 1630 C CA . SER A 1 208 ? -15.497 -10.354 -14.674 1.00 59.47 208 SER A CA 1
ATOM 1631 C C . SER A 1 208 ? -16.831 -9.656 -14.399 1.00 59.47 208 SER A C 1
ATOM 1633 O O . SER A 1 208 ? -17.075 -9.214 -13.274 1.00 59.47 208 SER A O 1
ATOM 1635 N N . GLN A 1 209 ? -17.739 -9.616 -15.380 1.00 60.25 209 GLN A N 1
ATOM 1636 C CA . GLN A 1 209 ? -19.103 -9.112 -15.194 1.00 60.25 209 GLN A CA 1
ATOM 1637 C C . GLN A 1 209 ? -19.912 -9.987 -14.230 1.00 60.25 209 GLN A C 1
ATOM 1639 O O . GLN A 1 209 ? -20.564 -9.462 -13.325 1.00 60.25 209 GLN A O 1
ATOM 1644 N N . ALA A 1 210 ? -19.856 -11.314 -14.381 1.00 56.47 210 ALA A N 1
ATOM 1645 C CA . ALA A 1 210 ? -20.563 -12.246 -13.506 1.00 56.47 210 ALA A CA 1
ATOM 1646 C C . ALA A 1 210 ? -20.051 -12.177 -12.059 1.00 56.47 210 ALA A C 1
ATOM 1648 O O . ALA A 1 210 ? -20.845 -12.262 -11.119 1.00 56.47 210 ALA A O 1
ATOM 1649 N N . VAL A 1 211 ? -18.744 -11.967 -11.873 1.00 55.91 211 VAL A N 1
ATOM 1650 C CA . VAL A 1 211 ? -18.128 -11.760 -10.557 1.00 55.91 211 VAL A CA 1
ATOM 1651 C C . VAL A 1 211 ? -18.540 -10.411 -9.970 1.00 55.91 211 VAL A C 1
ATOM 1653 O O . VAL A 1 211 ? -18.997 -10.382 -8.828 1.00 55.91 211 VAL A O 1
ATOM 1656 N N . LEU A 1 212 ? -18.480 -9.314 -10.729 1.00 55.91 212 LEU A N 1
ATOM 1657 C CA . LEU A 1 212 ? -18.915 -7.985 -10.278 1.00 55.91 212 LEU A CA 1
ATOM 1658 C C . LEU A 1 212 ? -20.390 -7.970 -9.839 1.00 55.91 212 LEU A C 1
ATOM 1660 O O . LEU A 1 212 ? -20.705 -7.445 -8.769 1.00 55.91 212 LEU A O 1
ATOM 1664 N N . LEU A 1 213 ? -21.276 -8.603 -10.618 1.00 50.16 213 LEU A N 1
ATOM 1665 C CA . LEU A 1 213 ? -22.709 -8.708 -10.314 1.00 50.16 213 LEU A CA 1
ATOM 1666 C C . LEU A 1 213 ? -23.011 -9.633 -9.127 1.00 50.16 213 LEU A C 1
ATOM 1668 O O . LEU A 1 213 ? -23.956 -9.371 -8.386 1.00 50.16 213 LEU A O 1
ATOM 1672 N N . ARG A 1 214 ? -22.240 -10.713 -8.934 1.00 48.47 214 ARG A N 1
ATOM 1673 C CA . ARG A 1 214 ? -22.464 -11.667 -7.831 1.00 48.47 214 ARG A CA 1
ATOM 1674 C C . ARG A 1 214 ? -21.815 -11.266 -6.516 1.00 48.47 214 ARG A C 1
ATOM 1676 O O . ARG A 1 214 ? -22.320 -11.654 -5.468 1.00 48.47 214 ARG A O 1
ATOM 1683 N N . THR A 1 215 ? -20.689 -10.560 -6.547 1.00 50.22 215 THR A N 1
ATOM 1684 C CA . THR A 1 215 ? -19.850 -10.403 -5.352 1.00 50.22 215 THR A CA 1
ATOM 1685 C C . THR A 1 215 ? -19.829 -8.989 -4.792 1.00 50.22 215 THR A C 1
ATOM 1687 O O . THR A 1 215 ? -19.546 -8.831 -3.607 1.00 50.22 215 THR A O 1
ATOM 1690 N N . GLY A 1 216 ? -20.096 -7.954 -5.599 1.00 48.09 216 GLY A N 1
ATOM 1691 C CA . GLY A 1 216 ? -19.841 -6.568 -5.187 1.00 48.09 216 GLY A CA 1
ATOM 1692 C C . GLY A 1 216 ? -18.384 -6.314 -4.751 1.00 48.09 216 GLY A C 1
ATOM 1693 O O . GLY A 1 216 ? -18.103 -5.279 -4.145 1.00 48.09 216 GLY A O 1
ATOM 1694 N N . LEU A 1 217 ? -17.473 -7.258 -5.025 1.00 51.78 217 LEU A N 1
ATOM 1695 C CA . LEU A 1 217 ? -16.071 -7.247 -4.621 1.00 51.78 217 LEU A CA 1
ATOM 1696 C C . LEU A 1 217 ? -15.188 -6.717 -5.756 1.00 51.78 217 LEU A C 1
ATOM 1698 O O . LEU A 1 217 ? -15.570 -6.706 -6.925 1.00 51.78 217 LEU A O 1
ATOM 1702 N N . GLN A 1 218 ? -14.017 -6.221 -5.358 1.00 59.00 218 GLN A N 1
ATOM 1703 C CA . GLN A 1 218 ? -12.988 -5.628 -6.212 1.00 59.00 218 GLN A CA 1
ATOM 1704 C C . GLN A 1 218 ? -12.667 -6.519 -7.425 1.00 59.00 218 GLN A C 1
ATOM 1706 O O . GLN A 1 218 ? -12.314 -7.686 -7.262 1.00 59.00 218 GLN A O 1
ATOM 1711 N N . ALA A 1 219 ? -12.819 -5.968 -8.633 1.00 62.66 219 ALA A N 1
ATOM 1712 C CA . ALA A 1 219 ? -12.589 -6.686 -9.883 1.00 62.66 219 ALA A CA 1
ATOM 1713 C C . ALA A 1 219 ? -11.099 -6.930 -10.158 1.00 62.66 219 ALA A C 1
ATOM 1715 O O . ALA A 1 219 ? -10.229 -6.155 -9.757 1.00 62.66 219 ALA A O 1
ATOM 1716 N N . VAL A 1 220 ? -10.825 -8.002 -10.898 1.00 74.19 220 VAL A N 1
ATOM 1717 C CA . VAL A 1 220 ? -9.552 -8.209 -11.592 1.00 74.19 220 VAL A CA 1
ATOM 1718 C C . VAL A 1 220 ? -9.690 -7.588 -12.981 1.00 74.19 220 VAL A C 1
ATOM 1720 O O . VAL A 1 220 ? -10.647 -7.889 -13.695 1.00 74.19 220 VAL A O 1
ATOM 1723 N N . LEU A 1 221 ? -8.758 -6.715 -13.358 1.00 77.19 221 LEU A N 1
ATOM 1724 C CA . LEU A 1 221 ? -8.696 -6.099 -14.682 1.00 77.19 221 LEU A CA 1
ATOM 1725 C C . LEU A 1 221 ? -7.474 -6.635 -15.425 1.00 77.19 221 LEU A C 1
ATOM 1727 O O . LEU A 1 221 ? -6.355 -6.436 -14.966 1.00 77.19 221 LEU A O 1
ATOM 1731 N N . TRP A 1 222 ? -7.696 -7.325 -16.547 1.00 79.75 222 TRP A N 1
ATOM 1732 C CA . TRP A 1 222 ? -6.635 -7.889 -17.401 1.00 79.75 222 TRP A CA 1
ATOM 1733 C C . TRP A 1 222 ? -5.551 -8.662 -16.622 1.00 79.75 222 TRP A C 1
ATOM 1735 O O . TRP A 1 222 ? -4.363 -8.542 -16.891 1.00 79.75 222 TRP A O 1
ATOM 1745 N N . GLY A 1 223 ? -5.961 -9.441 -15.615 1.00 77.31 223 GLY A N 1
ATOM 1746 C CA . GLY A 1 223 ? -5.055 -10.209 -14.750 1.00 77.31 223 GLY A CA 1
ATOM 1747 C C . GLY A 1 223 ? -4.505 -9.451 -13.532 1.00 77.31 223 GLY A C 1
ATOM 1748 O O . GLY A 1 223 ? -4.033 -10.096 -12.597 1.00 77.31 223 GLY A O 1
ATOM 1749 N N . ALA A 1 224 ? -4.640 -8.123 -13.470 1.00 83.00 224 ALA A N 1
ATOM 1750 C CA . ALA A 1 224 ? -4.234 -7.312 -12.324 1.00 83.00 224 ALA A CA 1
ATOM 1751 C C . ALA A 1 224 ? -5.359 -7.169 -11.287 1.00 83.00 224 ALA A C 1
ATOM 1753 O O . ALA A 1 224 ? -6.514 -6.895 -11.617 1.00 83.00 224 ALA A O 1
ATOM 1754 N N . GLN A 1 225 ? -5.028 -7.304 -10.002 1.00 82.88 225 GLN A N 1
ATOM 1755 C CA . GLN A 1 225 ? -5.999 -7.122 -8.916 1.00 82.88 225 GLN A CA 1
ATOM 1756 C C . GLN A 1 225 ? -6.189 -5.635 -8.601 1.00 82.88 225 GLN A C 1
ATOM 1758 O O . GLN A 1 225 ? -5.216 -4.941 -8.296 1.00 82.88 225 GLN A O 1
ATOM 1763 N N . ILE A 1 226 ? -7.433 -5.146 -8.619 1.00 81.81 226 ILE A N 1
ATOM 1764 C CA . ILE A 1 226 ? -7.737 -3.774 -8.195 1.00 81.81 226 ILE A CA 1
ATOM 1765 C C . ILE A 1 226 ? -7.855 -3.731 -6.674 1.00 81.81 226 ILE A C 1
ATOM 1767 O O . ILE A 1 226 ? -8.650 -4.454 -6.077 1.00 81.81 226 ILE A O 1
ATOM 1771 N N . ILE A 1 227 ? -7.098 -2.843 -6.037 1.00 82.88 227 ILE A N 1
ATOM 1772 C CA . ILE A 1 227 ? -7.176 -2.593 -4.603 1.00 82.88 227 ILE A CA 1
ATOM 1773 C C . ILE A 1 227 ? -7.583 -1.139 -4.396 1.00 82.88 227 ILE A C 1
ATOM 1775 O O . ILE A 1 227 ? -6.846 -0.212 -4.722 1.00 82.88 227 ILE A O 1
ATOM 1779 N N . THR A 1 228 ? -8.768 -0.944 -3.823 1.00 80.56 228 THR A N 1
ATOM 1780 C CA . THR A 1 228 ? -9.248 0.391 -3.460 1.00 80.56 228 THR A CA 1
ATOM 1781 C C . THR A 1 228 ? -8.765 0.756 -2.064 1.00 80.56 228 THR A C 1
ATOM 1783 O O . THR A 1 228 ? -9.072 0.034 -1.107 1.00 80.56 228 THR A O 1
ATOM 1786 N N . SER A 1 229 ? -8.056 1.876 -1.955 1.00 74.56 229 SER A N 1
ATOM 1787 C CA . SER A 1 229 ? -7.691 2.495 -0.678 1.00 74.56 229 SER A CA 1
ATOM 1788 C C . SER A 1 229 ? -8.592 3.700 -0.380 1.00 74.56 229 SER A C 1
ATOM 1790 O O . SER A 1 229 ? -9.385 4.110 -1.234 1.00 74.56 229 SER A O 1
ATOM 1792 N N . ARG A 1 230 ? -8.522 4.202 0.861 1.00 67.88 230 ARG A N 1
ATOM 1793 C CA . ARG A 1 230 ? -9.249 5.406 1.293 1.00 67.88 230 ARG A CA 1
ATOM 1794 C C . ARG A 1 230 ? -8.861 6.615 0.453 1.00 67.88 230 ARG A C 1
ATOM 1796 O O . ARG A 1 230 ? -7.680 6.719 0.073 1.00 67.88 230 ARG A O 1
#

Secondary structure (DSSP, 8-state):
--------HHHHHHHHHHHTTSHHHHHHHHHHT---TTTTSS---SHHHHS----PPTT---EEEEPPPPP-----TTPPPP---PPPEEEE-------------HHHHHH-SS-HHHHHHHHHHHHHHHHHHHHHHHHHHHHHHH-BTTB--SS---PPPSSPPHHHHHHHHHHHHTTT----EEEEETTTHHHHHT--TTTS-HHHHHHHHHH-PPPEETTEEEEEE-

Organism: NCBI:txid412755

InterPro domains:
  IPR049994 HK97-fold major capsid protein Staley_37-like [NF042927] (11-228)

Sequence (230 aa):
MPQTATITNAQRARFIAHHLRSAAGRQFLAASMIQPLRTRRDYASVGRRTFMVEQLPDGALALYDKDPDVIAFVIGEEAENILAVQKPRRVHFPLFEIASNPEIPLTQVKERRFDLLQRAQDLAKAQIQAAEDERVFAIMDAIATVGFDSIGPTNPDIPVAAPLTPSVMADAFGLIERHSLMVARIYMNAVDYADIRKWGRDILDTESQAVLLRTGLQAVLWGAQIITSR

Foldseek 3Di:
DDDDPPQDPVNVVVQLVVLVPDPVSVVVVVLLPPDDPCPVPFADAPVPVPDDDDDDDPPDWPKDKDDWDDDDDDADPPGDDDDDDTDIDMDGDDDDDDFDDDDDDPVCCVPDSYRPPVVVVSNRVSVSSVVVRVVVVVVVQCCLDANPDPDGRLHHDDDDDDDDDPVVVVVVQVSVCVVVDGAAADEDAPVNVVSVVVHDPVQDDPVQVVCCVPPVDFGAHPNHTYDHDD

Solvent-accessible surface area (backbone atoms only — not comparable to full-atom values): 14876 Å² total; per-residue (Å²): 131,87,79,80,80,78,81,49,72,70,59,52,52,53,53,52,61,56,30,61,75,40,74,69,32,41,52,53,51,57,53,67,62,52,68,74,94,61,78,89,74,66,64,74,62,59,50,75,76,72,46,91,80,80,88,76,61,91,92,61,77,53,67,44,80,46,85,61,84,82,85,86,80,93,72,58,99,88,56,78,86,83,87,80,89,71,72,74,47,74,49,76,56,86,85,83,88,85,85,74,85,88,86,75,63,71,66,59,58,70,72,45,73,50,70,54,66,65,49,49,52,56,50,38,54,27,48,52,36,48,55,52,35,53,50,53,52,51,51,53,51,47,33,24,70,63,21,56,95,92,41,63,47,86,65,58,80,74,92,75,75,82,74,78,49,72,67,63,53,51,54,54,46,55,68,47,41,76,73,80,39,82,69,62,66,44,80,45,41,59,72,62,49,53,40,64,72,64,57,57,83,92,77,55,54,71,65,54,49,53,45,42,76,73,60,79,52,77,54,62,56,96,80,13,44,45,46,70,45,129

Mean predicted aligned error: 12.92 Å